Protein AF-A0A836VYQ5-F1 (afdb_monomer)

Sequence (253 aa):
LFNAGWLTPEVLTQDAWRGLALLWAAEFSKNSFIRVIRGRLLHGEDPREAIGDALQGAELARRLARGGVGELERLHREGVVPVLGLIDPIVYDEQLRRYMEAEDPVEYYRREEWPLIARRPRGRGYTVIGVPDQLEWSPAGLRVVEVKTTSRPWLMRRRQRGYRAARTQLAAYAWILSERWPVEEAVLLVRDASGATVLRERLDPGELAAWFEDDVLPEIGDQLAAPQPPGEPPRPPCRSCEYGDRHPVRNNI

pLDDT: mean 82.02, std 16.32, range [28.56, 98.12]

Nearest PDB structures (foldseek):
  3h4r-assembly1_A  TM=5.516E-01  e=6.185E-03  Escherichia coli K-12
  6aiy-assembly1_A  TM=5.104E-01  e=5.549E-02  Mus musculus
  6aix-assembly1_A  TM=5.090E-01  e=5.879E-02  Mus musculus
  6wuk-assembly1_A  TM=2.622E-01  e=2.473E-02  Mus musculus
  5ulj-assembly3_C  TM=2.766E-01  e=1.569E-01  Scheffersomyces stipitis CBS 6054

Radius of gyration: 20.33 Å; Cα contacts (8 Å, |Δi|>4): 336; chains: 1; bounding box: 49×51×56 Å

Solvent-accessible surface area (backbone atoms only — not comparable to full-atom values): 14520 Å² total; per-residue (Å²): 131,85,47,62,19,82,59,52,84,89,79,54,50,76,66,55,40,42,53,42,18,52,51,51,18,52,52,27,43,57,49,36,52,78,56,66,55,95,91,36,58,74,82,72,64,58,68,66,57,50,50,50,51,12,53,51,18,40,47,52,15,51,47,21,71,74,46,29,44,68,38,43,57,47,36,35,77,71,55,76,37,78,43,70,26,86,33,53,54,68,62,47,52,52,45,49,49,54,46,75,67,47,89,48,69,48,60,46,48,71,69,42,95,72,47,56,46,67,37,68,54,84,99,53,97,58,70,51,72,46,67,73,76,39,65,42,84,48,97,86,31,35,29,44,36,37,73,45,77,37,92,52,59,69,51,48,76,66,59,36,72,72,33,51,54,52,52,50,52,47,15,49,49,38,40,35,46,51,76,82,43,69,54,63,37,30,33,47,37,32,23,34,87,86,65,50,80,75,43,78,45,80,47,62,27,64,64,32,21,49,48,30,62,74,51,42,35,66,66,47,49,54,50,71,70,40,95,57,76,79,72,83,67,99,54,80,58,51,98,84,39,93,73,33,88,76,60,81,76,78,77,79,125

Secondary structure (DSSP, 8-state):
---BS---GGG--HHHHHHHHHHHHHHHHHHTS--EETTEETT---HHHHHHHHHHHHHHHHHHHHHHHHHHHHHHHTTSS-SSSSB-HHHHHHHHHHHHH-S-HHHHHHH-SS--EEEPPTT-S--EEE--SEEEE-SSSEEEEEEEEES-HHHHHTT-HHHHHHHHHHHHHHHHHTTTS-EEEEEEEEEETTS-EEEEEEE-HHHHHHHIIIIIIIIIIHHHTSSSPPPPPSSPPPTT-TTGGGS------

Mean predicted aligned error: 8.82 Å

Structure (mmCIF, N/CA/C/O backbone):
data_AF-A0A836VYQ5-F1
#
_entry.id   AF-A0A836VYQ5-F1
#
loop_
_atom_site.group_PDB
_atom_site.id
_atom_site.type_symbol
_atom_site.label_atom_id
_atom_site.label_alt_id
_atom_site.label_comp_id
_atom_site.label_asym_id
_atom_site.label_entity_id
_atom_site.label_seq_id
_atom_site.pdbx_PDB_ins_code
_atom_site.Cartn_x
_atom_site.Cartn_y
_atom_site.Cartn_z
_atom_site.occupancy
_atom_site.B_iso_or_equiv
_atom_site.auth_seq_id
_atom_site.auth_comp_id
_atom_site.auth_asym_id
_atom_site.auth_atom_id
_atom_site.pdbx_PDB_model_num
ATOM 1 N N . LEU A 1 1 ? -3.173 -3.104 6.643 1.00 37.31 1 LEU A N 1
ATOM 2 C CA . LEU A 1 1 ? -4.369 -2.650 5.908 1.00 37.31 1 LEU A CA 1
ATOM 3 C C . LEU A 1 1 ? -4.673 -1.257 6.384 1.00 37.31 1 LEU A C 1
ATOM 5 O O . LEU A 1 1 ? -4.911 -1.089 7.573 1.00 37.31 1 LEU A O 1
ATOM 9 N N . PHE A 1 2 ? -4.601 -0.279 5.496 1.00 43.38 2 PHE A N 1
ATOM 10 C CA . PHE A 1 2 ? -5.222 1.002 5.774 1.00 43.38 2 PHE A CA 1
ATOM 11 C C . PHE A 1 2 ? -6.678 0.859 5.343 1.00 43.38 2 PHE A C 1
ATOM 13 O O . PHE A 1 2 ? -6.944 0.646 4.164 1.00 43.38 2 PHE A O 1
ATOM 20 N N . ASN A 1 3 ? -7.599 0.841 6.306 1.00 56.56 3 ASN A N 1
ATOM 21 C CA . ASN A 1 3 ? -9.019 0.896 5.986 1.00 56.56 3 ASN A CA 1
ATOM 22 C C . ASN A 1 3 ? -9.387 2.365 5.772 1.00 56.56 3 ASN A C 1
ATOM 24 O O . ASN A 1 3 ? -9.030 3.209 6.602 1.00 56.56 3 ASN A O 1
ATOM 28 N N . ALA A 1 4 ? -10.067 2.654 4.672 1.00 52.69 4 ALA A N 1
ATOM 29 C CA . ALA A 1 4 ? -10.622 3.972 4.435 1.00 52.69 4 ALA A CA 1
ATOM 30 C C . ALA A 1 4 ? -12.006 4.101 5.095 1.00 52.69 4 ALA A C 1
ATOM 32 O O . ALA A 1 4 ? -12.735 3.129 5.292 1.00 52.69 4 ALA A O 1
ATOM 33 N N . GLY A 1 5 ? -12.283 5.305 5.588 1.00 55.91 5 GLY A N 1
ATOM 34 C CA . GLY A 1 5 ? -13.155 5.597 6.724 1.00 55.91 5 GLY A CA 1
ATOM 35 C C . GLY A 1 5 ? -14.659 5.512 6.512 1.00 55.91 5 GLY A C 1
ATOM 36 O O . GLY A 1 5 ? -15.379 6.191 7.230 1.00 55.91 5 GLY A O 1
ATOM 37 N N . TRP A 1 6 ? -15.162 4.664 5.615 1.00 68.12 6 TRP A N 1
ATOM 38 C CA . TRP A 1 6 ? -16.613 4.474 5.427 1.00 68.12 6 TRP A CA 1
ATOM 39 C C . TRP A 1 6 ? -17.275 3.604 6.504 1.00 68.12 6 TRP A C 1
ATOM 41 O O . TRP A 1 6 ? -18.398 3.135 6.333 1.00 68.12 6 TRP A O 1
ATOM 51 N N . LEU A 1 7 ? -16.577 3.355 7.611 1.00 75.31 7 LEU A N 1
ATOM 52 C CA . LEU A 1 7 ? -17.130 2.644 8.752 1.00 75.31 7 LEU A CA 1
ATOM 53 C C . LEU A 1 7 ? -18.045 3.593 9.520 1.00 75.31 7 LEU A C 1
ATOM 55 O O . LEU A 1 7 ? -17.595 4.642 9.980 1.00 75.31 7 LEU A O 1
ATOM 59 N N . THR A 1 8 ? -19.304 3.203 9.687 1.00 79.00 8 THR A N 1
ATOM 60 C CA . THR A 1 8 ? -20.243 3.924 10.546 1.00 79.00 8 THR A CA 1
ATOM 61 C C . THR A 1 8 ? -20.441 3.163 11.858 1.00 79.00 8 THR A C 1
ATOM 63 O O . THR A 1 8 ? -20.322 1.932 11.873 1.00 79.00 8 THR A O 1
ATOM 66 N N . PRO A 1 9 ? -20.726 3.852 12.978 1.00 83.00 9 PRO A N 1
ATOM 67 C CA . PRO A 1 9 ? -20.922 3.202 14.271 1.00 83.00 9 PRO A CA 1
ATOM 68 C C . PRO A 1 9 ? -21.918 2.034 14.255 1.00 83.00 9 PRO A C 1
ATOM 70 O O . PRO A 1 9 ? -21.725 1.049 14.964 1.00 83.00 9 PRO A O 1
ATOM 73 N N . GLU A 1 10 ? -22.958 2.128 13.427 1.00 84.06 10 GLU A N 1
ATOM 74 C CA . GLU A 1 10 ? -24.096 1.206 13.397 1.00 84.06 10 GLU A CA 1
ATOM 75 C C . GLU A 1 10 ? -23.754 -0.157 12.784 1.00 84.06 10 GLU A C 1
ATOM 77 O O . GLU A 1 10 ? -24.409 -1.151 13.095 1.00 84.06 10 GLU A O 1
ATOM 82 N N . VAL A 1 11 ? -22.743 -0.218 11.913 1.00 78.88 11 VAL A N 1
ATOM 83 C CA . VAL A 1 11 ? -22.358 -1.450 11.201 1.00 78.88 11 VAL A CA 1
ATOM 84 C C . VAL A 1 11 ? -21.186 -2.181 11.856 1.00 78.88 11 VAL A C 1
ATOM 86 O O . VAL A 1 11 ? -20.794 -3.260 11.408 1.00 78.88 11 VAL A O 1
ATOM 89 N N . LEU A 1 12 ? -20.606 -1.608 12.912 1.00 79.94 12 LEU A N 1
ATOM 90 C CA . LEU A 1 12 ? -19.415 -2.140 13.559 1.00 79.94 12 LEU A CA 1
ATOM 91 C C . LEU A 1 12 ? -19.755 -3.138 14.665 1.00 79.94 12 LEU A C 1
ATOM 93 O O . LEU A 1 12 ? -20.458 -2.839 15.629 1.00 79.94 12 LEU A O 1
ATOM 97 N N . THR A 1 13 ? -19.165 -4.329 14.569 1.00 82.50 13 THR A N 1
ATOM 98 C CA . THR A 1 13 ? -19.170 -5.298 15.667 1.00 82.50 13 THR A CA 1
ATOM 99 C C . THR A 1 13 ? -18.298 -4.804 16.823 1.00 82.50 13 THR A C 1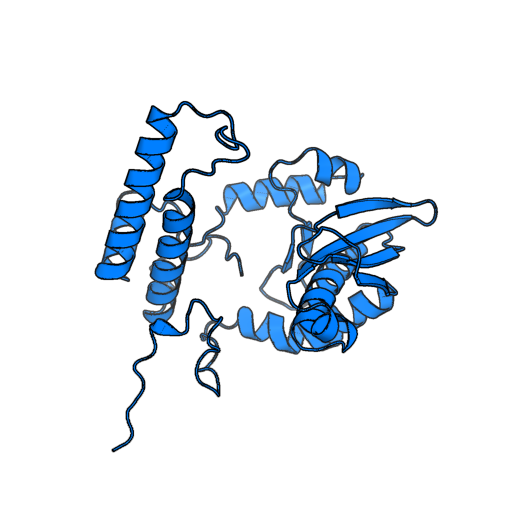
ATOM 101 O O . THR A 1 13 ? -17.391 -3.986 16.647 1.00 82.50 13 THR A O 1
ATOM 104 N N . GLN A 1 14 ? -18.516 -5.342 18.026 1.00 81.31 14 GLN A N 1
ATOM 105 C CA . GLN A 1 14 ? -17.700 -4.993 19.193 1.00 81.31 14 GLN A CA 1
ATOM 106 C C . GLN A 1 14 ? -16.203 -5.287 18.973 1.00 81.31 14 GLN A C 1
ATOM 108 O O . GLN A 1 14 ? -15.345 -4.533 19.433 1.00 81.31 14 GLN A O 1
ATOM 113 N N . ASP A 1 15 ? -15.875 -6.360 18.251 1.00 76.94 15 ASP A N 1
ATOM 114 C CA . ASP A 1 15 ? -14.486 -6.705 17.943 1.00 76.94 15 ASP A CA 1
ATOM 115 C C . ASP A 1 15 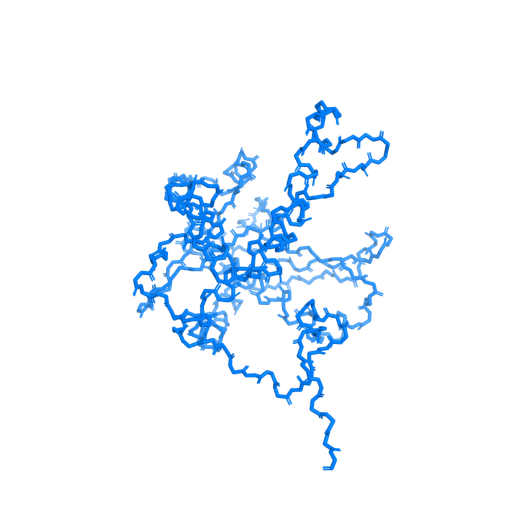? -13.875 -5.771 16.894 1.00 76.94 15 ASP A C 1
ATOM 117 O O . ASP A 1 15 ? -12.708 -5.397 17.027 1.00 76.94 15 ASP A O 1
ATOM 121 N N . ALA A 1 16 ? -14.661 -5.308 15.915 1.00 78.69 16 ALA A N 1
ATOM 122 C CA . ALA A 1 16 ? -14.217 -4.280 14.978 1.00 78.69 16 ALA A CA 1
ATOM 123 C C . ALA A 1 16 ? -13.884 -2.974 15.716 1.00 78.69 16 ALA A C 1
ATOM 125 O O . ALA A 1 16 ? -12.806 -2.414 15.520 1.00 78.69 16 ALA A O 1
ATOM 126 N N . TRP A 1 17 ? -14.739 -2.547 16.649 1.00 84.69 17 TRP A N 1
ATOM 127 C CA . TRP A 1 17 ? -14.471 -1.396 17.514 1.00 84.69 17 TRP A CA 1
ATOM 128 C C . TRP A 1 17 ? -13.183 -1.539 18.330 1.00 84.69 17 TRP A C 1
ATOM 130 O O . TRP A 1 17 ? -12.392 -0.598 18.418 1.00 84.69 17 TRP A O 1
ATOM 140 N N . ARG A 1 18 ? -12.934 -2.717 18.916 1.00 82.44 18 ARG A N 1
ATOM 141 C CA . ARG A 1 18 ? -11.682 -2.990 19.642 1.00 82.44 18 ARG A CA 1
ATOM 142 C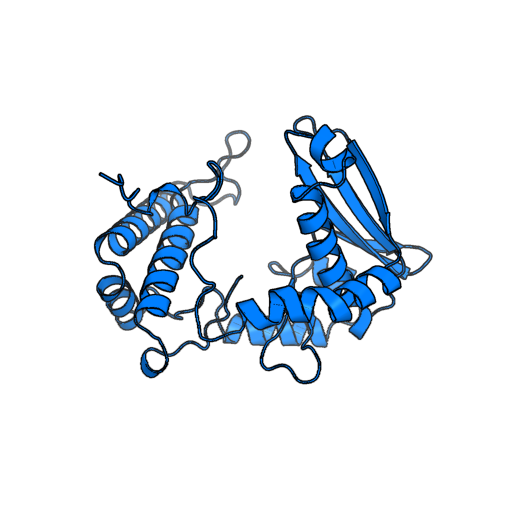 C . ARG A 1 18 ? -10.475 -2.892 18.715 1.00 82.44 18 ARG A C 1
ATOM 144 O O . ARG A 1 18 ? -9.486 -2.261 19.079 1.00 82.44 18 ARG A O 1
ATOM 151 N N . GLY A 1 19 ? -10.564 -3.479 17.522 1.00 78.56 19 GLY A N 1
ATOM 152 C CA . GLY A 1 19 ? -9.521 -3.395 16.503 1.00 78.56 19 GLY A CA 1
ATOM 153 C C . GLY A 1 19 ? -9.214 -1.950 16.108 1.00 78.56 19 GLY A C 1
ATOM 154 O O . GLY A 1 19 ? -8.051 -1.552 16.103 1.00 78.56 19 GLY A O 1
ATOM 155 N N . LEU A 1 20 ? -10.244 -1.137 15.864 1.00 82.38 20 LEU A N 1
ATOM 156 C CA . LEU A 1 20 ? -10.089 0.282 15.539 1.00 82.38 20 LEU A CA 1
ATOM 157 C C . LEU A 1 20 ? -9.462 1.077 16.686 1.00 82.38 20 LEU A C 1
ATOM 159 O O . LEU A 1 20 ? -8.572 1.884 16.437 1.00 82.38 20 LEU A O 1
ATOM 163 N N . ALA A 1 21 ? -9.856 0.825 17.937 1.00 84.50 21 ALA A N 1
ATOM 164 C CA . ALA A 1 21 ? -9.263 1.503 19.090 1.00 84.50 21 ALA A CA 1
ATOM 165 C C . ALA A 1 21 ? -7.759 1.207 19.203 1.00 84.50 21 ALA A C 1
ATOM 167 O O . ALA A 1 21 ? -6.969 2.099 19.507 1.00 84.50 21 ALA A O 1
ATOM 168 N N . LEU A 1 22 ? -7.348 -0.031 18.907 1.00 79.81 22 LEU A N 1
ATOM 169 C CA . LEU A 1 22 ? -5.936 -0.409 18.851 1.00 79.81 22 LEU A CA 1
ATOM 170 C C . LEU A 1 22 ? -5.198 0.274 17.694 1.00 79.81 22 LEU A C 1
ATOM 172 O O . LEU A 1 22 ? -4.081 0.749 17.890 1.00 79.81 22 LEU A O 1
ATOM 176 N N . LEU A 1 23 ? -5.811 0.335 16.511 1.00 79.31 23 LEU A N 1
ATOM 177 C CA . LEU A 1 23 ? -5.230 0.984 15.335 1.00 79.31 23 LEU A CA 1
ATOM 178 C C . LEU A 1 23 ? -5.043 2.488 15.552 1.00 79.31 23 LEU A C 1
ATOM 180 O O . LEU A 1 23 ? -3.952 2.998 15.317 1.00 79.31 23 LEU A O 1
ATOM 184 N N . TRP A 1 24 ? -6.057 3.177 16.073 1.00 84.50 24 TRP A N 1
ATOM 185 C CA . TRP A 1 24 ? -5.965 4.594 16.422 1.00 84.50 24 TRP A CA 1
ATOM 186 C C . TRP A 1 24 ? -4.968 4.855 17.550 1.00 84.50 24 TRP A C 1
ATOM 188 O O . TRP A 1 24 ? -4.221 5.826 17.488 1.00 84.50 24 TRP A O 1
ATOM 198 N N . ALA A 1 25 ? -4.881 3.973 18.553 1.00 83.94 25 ALA A N 1
ATOM 199 C CA . ALA A 1 25 ? -3.853 4.093 19.585 1.00 83.94 25 ALA A CA 1
ATOM 200 C C . ALA A 1 25 ? -2.440 3.987 18.989 1.00 83.94 25 ALA A C 1
ATOM 202 O O . ALA A 1 25 ? -1.555 4.750 19.371 1.00 83.94 25 ALA A O 1
ATOM 203 N N . ALA A 1 26 ? -2.231 3.066 18.044 1.00 78.44 26 ALA A N 1
ATOM 204 C CA . ALA A 1 26 ? -0.966 2.941 17.329 1.00 78.44 26 ALA A CA 1
ATOM 205 C C . ALA A 1 26 ? -0.685 4.175 16.457 1.00 78.44 26 ALA A C 1
ATOM 207 O O . ALA A 1 26 ? 0.446 4.656 16.447 1.00 78.44 26 ALA A O 1
ATOM 208 N N . GLU A 1 27 ? -1.698 4.714 15.777 1.00 79.38 27 GLU A N 1
ATOM 209 C CA . GLU A 1 27 ? -1.563 5.912 14.945 1.00 79.38 27 GLU A CA 1
ATOM 210 C C . GLU A 1 27 ? -1.179 7.141 15.776 1.00 79.38 27 GLU A C 1
ATOM 212 O O . GLU A 1 27 ? -0.143 7.754 15.526 1.00 79.38 27 GLU A O 1
ATOM 217 N N . PHE A 1 28 ? -1.908 7.430 16.856 1.00 81.88 28 PHE A N 1
ATOM 218 C CA . PHE A 1 28 ? -1.542 8.512 17.774 1.00 81.88 28 PHE A CA 1
ATOM 219 C C . PHE A 1 28 ? -0.178 8.288 18.434 1.00 81.88 28 PHE A C 1
ATOM 221 O O . PHE A 1 28 ? 0.565 9.241 18.674 1.00 81.88 28 PHE A O 1
ATOM 228 N N . SER A 1 29 ? 0.202 7.031 18.686 1.00 77.88 29 SER A N 1
ATOM 229 C CA . SER A 1 29 ? 1.531 6.717 19.207 1.00 77.88 29 SER A CA 1
ATOM 230 C C . SER A 1 29 ? 2.642 7.028 18.204 1.00 77.88 29 SER A C 1
ATOM 232 O O . SER A 1 29 ? 3.740 7.359 18.643 1.00 77.88 29 SER A O 1
ATOM 234 N N . LYS A 1 30 ? 2.417 6.977 16.886 1.00 72.81 30 LYS A N 1
ATOM 235 C CA . LYS A 1 30 ? 3.437 7.422 15.915 1.00 72.81 30 LYS A CA 1
ATOM 236 C C . LYS A 1 30 ? 3.712 8.915 16.054 1.00 72.81 30 LYS A C 1
ATOM 238 O O . LYS A 1 30 ? 4.874 9.311 16.033 1.00 72.81 30 LYS A O 1
ATOM 243 N N . ASN A 1 31 ? 2.659 9.699 16.282 1.00 69.25 31 ASN A N 1
ATOM 244 C CA . ASN A 1 31 ? 2.751 11.144 16.486 1.00 69.25 31 ASN A CA 1
ATOM 245 C C . ASN A 1 31 ? 3.389 11.496 17.835 1.00 69.25 31 ASN A C 1
ATOM 247 O O . ASN A 1 31 ? 3.925 12.583 17.990 1.00 69.25 31 ASN A O 1
ATOM 251 N N . SER A 1 32 ? 3.418 10.559 18.792 1.00 68.12 32 SER A N 1
ATOM 252 C CA . SER A 1 32 ? 4.072 10.758 20.093 1.00 68.12 32 SER A CA 1
ATOM 253 C C . SER A 1 32 ? 5.604 10.787 20.060 1.00 68.12 32 SER A C 1
ATOM 255 O O . SER A 1 32 ? 6.236 11.108 21.068 1.00 68.12 32 SER A O 1
ATOM 257 N N . PHE A 1 33 ? 6.220 10.460 18.919 1.00 67.06 33 PHE A N 1
ATOM 258 C CA . PHE A 1 33 ? 7.669 10.481 18.758 1.00 67.06 33 PHE A CA 1
ATOM 259 C C . PHE A 1 33 ? 8.103 11.643 17.872 1.00 67.06 33 PHE A C 1
ATOM 261 O O . PHE A 1 33 ? 7.923 11.620 16.656 1.00 67.06 33 PHE A O 1
ATOM 268 N N . ILE A 1 34 ? 8.789 12.612 18.477 1.00 65.00 34 ILE A N 1
ATOM 269 C CA . ILE A 1 34 ? 9.477 13.667 17.735 1.00 65.00 34 ILE A CA 1
ATOM 270 C C . ILE A 1 34 ? 10.586 13.024 16.894 1.00 65.00 34 ILE A C 1
ATOM 272 O O . ILE A 1 34 ? 11.563 12.483 17.423 1.00 65.00 34 ILE A O 1
ATOM 276 N N . ARG A 1 35 ? 10.451 13.070 15.566 1.00 60.44 35 ARG A N 1
ATOM 277 C CA . ARG A 1 35 ? 11.452 12.506 14.654 1.00 60.44 35 ARG A CA 1
ATOM 278 C C . ARG A 1 35 ? 12.632 13.463 14.506 1.00 60.44 35 ARG A C 1
ATOM 280 O O . ARG A 1 35 ? 12.567 14.441 13.768 1.00 60.44 35 ARG A O 1
ATOM 287 N N . VAL A 1 36 ? 13.739 13.143 15.176 1.00 52.66 36 VAL A N 1
ATOM 288 C CA . VAL A 1 36 ? 15.018 13.856 15.042 1.00 52.66 36 VAL A CA 1
ATOM 289 C C . VAL A 1 36 ? 15.961 13.059 14.142 1.00 52.66 36 VAL A C 1
ATOM 291 O O . VAL A 1 36 ? 16.389 11.962 14.498 1.00 52.66 36 VAL A O 1
ATOM 294 N N . ILE A 1 37 ? 16.337 13.617 12.989 1.00 47.91 37 ILE A N 1
ATOM 295 C CA . ILE A 1 37 ? 17.354 13.045 12.096 1.00 47.91 37 ILE A CA 1
ATOM 296 C C . ILE A 1 37 ? 18.561 13.981 12.062 1.00 47.91 37 ILE A C 1
ATOM 298 O O . ILE A 1 37 ? 18.448 15.153 11.714 1.00 47.91 37 ILE A O 1
ATOM 302 N N . ARG A 1 38 ? 19.744 13.462 12.423 1.00 41.47 38 ARG A N 1
ATOM 303 C CA . ARG A 1 38 ? 21.017 14.220 12.434 1.00 41.47 38 ARG A CA 1
ATOM 304 C C . ARG A 1 38 ? 20.936 15.539 13.228 1.00 41.47 38 ARG A C 1
ATOM 306 O O . ARG A 1 38 ? 21.485 16.555 12.810 1.00 41.47 38 ARG A O 1
ATOM 313 N N . GLY A 1 39 ? 20.238 15.520 14.365 1.00 44.34 39 GLY A N 1
ATOM 314 C CA . GLY A 1 39 ? 20.098 16.680 15.255 1.00 44.34 39 GLY A CA 1
ATOM 315 C C . GLY A 1 39 ? 19.124 17.760 14.770 1.00 44.34 39 GLY A C 1
ATOM 316 O O . GLY A 1 39 ? 19.098 18.839 15.351 1.00 44.34 39 GLY A O 1
ATOM 317 N N . ARG A 1 40 ? 18.329 17.494 13.724 1.00 43.16 40 ARG A N 1
ATOM 318 C CA . ARG A 1 40 ? 17.261 18.381 13.238 1.00 43.16 40 ARG A CA 1
ATOM 319 C C . ARG A 1 40 ? 15.918 17.657 13.264 1.00 43.16 40 ARG A C 1
ATOM 321 O O . ARG A 1 40 ? 15.878 16.441 13.069 1.00 43.16 40 ARG A O 1
ATOM 328 N N . LEU A 1 41 ? 14.837 18.399 13.495 1.00 55.44 41 LEU A N 1
ATOM 329 C CA . LEU A 1 41 ? 13.475 17.894 13.319 1.00 55.44 41 LEU A CA 1
ATOM 330 C C . LEU A 1 41 ? 13.265 17.524 11.848 1.00 55.44 41 LEU A C 1
ATOM 332 O O . LEU A 1 41 ? 13.667 18.28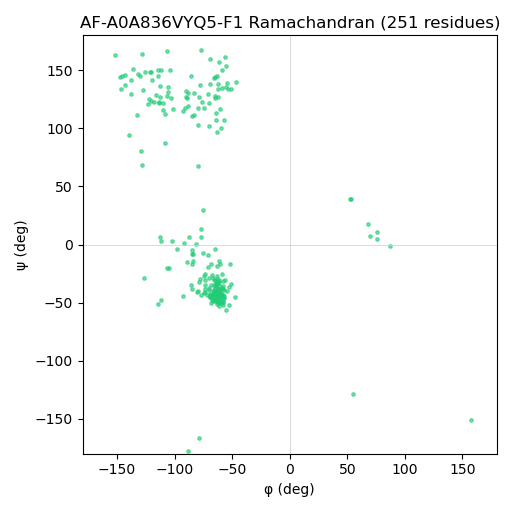1 10.963 1.00 55.44 41 LEU A O 1
ATOM 336 N N . LEU A 1 42 ? 12.680 16.351 11.596 1.00 49.62 42 LEU A N 1
ATOM 337 C CA . LEU A 1 42 ? 12.539 15.773 10.257 1.00 49.62 42 LEU A CA 1
ATOM 338 C C . LEU A 1 42 ? 11.782 16.689 9.281 1.00 49.62 42 LEU A C 1
ATOM 340 O O . LEU A 1 42 ? 12.112 16.697 8.098 1.00 49.62 42 LEU A O 1
ATOM 344 N N . HIS A 1 43 ? 10.832 17.483 9.780 1.00 56.44 43 HIS A N 1
ATOM 345 C CA . HIS A 1 43 ? 9.950 18.329 8.970 1.00 56.44 43 HIS A CA 1
ATOM 346 C C . HIS A 1 43 ? 10.174 19.840 9.163 1.00 56.44 43 HIS A C 1
ATOM 348 O O . HIS A 1 43 ? 9.445 20.643 8.595 1.00 56.44 43 HIS A O 1
ATOM 354 N N . GLY A 1 44 ? 11.203 20.254 9.916 1.00 57.38 44 GLY A N 1
ATOM 355 C CA . GLY A 1 44 ? 11.503 21.681 10.128 1.00 57.38 44 GLY A CA 1
ATOM 356 C C . GLY A 1 44 ? 10.463 22.451 10.958 1.00 57.38 44 GLY A C 1
ATOM 357 O O . GLY A 1 44 ? 10.451 23.677 10.906 1.00 57.38 44 GLY A O 1
ATOM 358 N N . GLU A 1 45 ? 9.617 21.738 11.701 1.00 71.88 45 GLU A N 1
ATOM 359 C CA . GLU A 1 45 ? 8.554 22.265 12.570 1.00 71.88 45 GLU A CA 1
ATOM 360 C C . GLU A 1 45 ? 9.105 23.151 13.705 1.00 71.88 45 GLU A C 1
ATOM 362 O O . GLU A 1 45 ? 10.264 23.002 14.117 1.00 71.88 45 GLU A O 1
ATOM 367 N N . ASP A 1 46 ? 8.270 24.043 14.256 1.00 76.31 46 ASP A N 1
ATOM 368 C CA . ASP A 1 46 ? 8.602 24.734 15.506 1.00 76.31 46 ASP A CA 1
ATOM 369 C C . ASP A 1 46 ? 8.737 23.690 16.635 1.00 76.31 46 ASP A C 1
ATOM 371 O O . ASP A 1 46 ? 7.816 22.899 16.864 1.00 76.31 46 ASP A O 1
ATOM 375 N N . PRO A 1 47 ? 9.858 23.662 17.381 1.00 76.12 47 PRO A N 1
ATOM 376 C CA . PRO A 1 47 ? 10.068 22.676 18.435 1.00 76.12 47 PRO A CA 1
ATOM 377 C C . PRO A 1 47 ? 8.979 22.643 19.511 1.00 76.12 47 PRO A C 1
ATOM 379 O O . PRO A 1 47 ? 8.750 21.592 20.103 1.00 76.12 47 PRO A O 1
ATOM 382 N N . ARG A 1 48 ? 8.326 23.770 19.812 1.00 77.62 48 ARG A N 1
ATOM 383 C CA . ARG A 1 48 ? 7.259 23.835 20.820 1.00 77.62 48 ARG A CA 1
ATOM 384 C C . ARG A 1 48 ? 5.975 23.198 20.313 1.00 77.62 48 ARG A C 1
ATOM 386 O O . ARG A 1 48 ? 5.336 22.484 21.082 1.00 77.62 48 ARG A O 1
ATOM 393 N N . GLU A 1 49 ? 5.637 23.434 19.051 1.00 79.31 49 GLU A N 1
ATOM 394 C CA . GLU A 1 49 ? 4.486 22.811 18.392 1.00 79.31 49 GLU A CA 1
ATOM 395 C C . GLU A 1 49 ? 4.707 21.299 18.291 1.00 79.31 49 GLU A C 1
ATOM 397 O O . GLU A 1 49 ? 3.907 20.532 18.819 1.00 79.31 49 GLU A O 1
ATOM 402 N N . ALA A 1 50 ? 5.881 20.871 17.813 1.00 74.12 50 ALA A N 1
ATOM 403 C CA . ALA A 1 50 ? 6.235 19.454 17.718 1.00 74.12 50 ALA A CA 1
ATOM 404 C C . ALA A 1 50 ? 6.206 18.722 19.079 1.00 74.12 50 ALA A C 1
ATOM 406 O O . ALA A 1 50 ? 5.793 17.565 19.167 1.00 74.12 50 ALA A O 1
ATOM 407 N N . ILE A 1 51 ? 6.635 19.380 20.166 1.00 78.69 51 ILE A N 1
ATOM 408 C CA . ILE A 1 51 ? 6.527 18.824 21.527 1.00 78.69 51 ILE A CA 1
ATOM 409 C C . ILE A 1 51 ? 5.064 18.749 21.980 1.00 78.69 51 ILE A C 1
ATOM 411 O O . ILE A 1 51 ? 4.671 17.746 22.580 1.00 78.69 51 ILE A O 1
ATOM 415 N N . GLY A 1 52 ? 4.274 19.794 21.725 1.00 79.94 52 GLY A N 1
ATOM 416 C CA . GLY A 1 52 ? 2.850 19.832 22.060 1.00 79.94 52 GLY A CA 1
ATOM 417 C C . GLY A 1 52 ? 2.080 18.693 21.395 1.00 79.94 52 GLY A C 1
ATOM 418 O O . GLY A 1 52 ? 1.408 17.923 22.085 1.00 79.94 52 GLY A O 1
ATOM 419 N N . ASP A 1 53 ? 2.275 18.524 20.090 1.00 79.00 53 ASP A N 1
ATOM 420 C CA . ASP A 1 53 ? 1.637 17.479 19.288 1.00 79.00 53 ASP A CA 1
ATOM 421 C C . ASP A 1 53 ? 2.056 16.081 19.748 1.00 79.00 53 ASP A C 1
ATOM 423 O O . ASP A 1 53 ? 1.218 15.187 19.904 1.00 79.00 53 ASP A O 1
ATOM 427 N N . ALA A 1 54 ? 3.341 15.894 20.066 1.00 80.62 54 ALA A N 1
ATOM 428 C CA . ALA A 1 54 ? 3.838 14.624 20.581 1.00 80.62 54 ALA A CA 1
ATOM 429 C C . ALA A 1 54 ? 3.220 14.255 21.937 1.00 80.62 54 ALA A C 1
ATOM 431 O O . ALA A 1 54 ? 2.808 13.110 22.157 1.00 80.62 54 ALA A O 1
ATOM 432 N N . LEU A 1 55 ? 3.108 15.221 22.852 1.00 84.62 55 LEU A N 1
ATOM 433 C CA . LEU A 1 55 ? 2.453 15.016 24.143 1.00 84.62 55 LEU A CA 1
ATOM 434 C C . LEU A 1 55 ? 0.961 14.707 23.980 1.00 84.62 55 LEU A C 1
ATOM 436 O O . LEU A 1 55 ? 0.446 13.810 24.654 1.00 84.62 55 LEU A O 1
ATOM 440 N N . GLN A 1 56 ? 0.278 15.408 23.074 1.00 86.94 56 GLN A N 1
ATOM 441 C CA . GLN A 1 56 ? -1.131 15.166 22.779 1.00 86.94 56 GLN A CA 1
ATOM 442 C C . GLN A 1 56 ? -1.347 13.772 22.174 1.00 86.94 56 GLN A C 1
ATOM 444 O O . GLN A 1 56 ? -2.218 13.033 22.640 1.00 86.94 56 GLN A O 1
ATOM 449 N N . GLY A 1 57 ? -0.525 13.372 21.201 1.00 83.88 57 GLY A N 1
ATOM 450 C CA . GLY A 1 57 ? -0.556 12.033 20.611 1.00 83.88 57 GLY A CA 1
ATOM 451 C C . GLY A 1 57 ? -0.317 10.936 21.651 1.00 83.88 57 GLY A C 1
ATOM 452 O O . GLY A 1 57 ? -1.070 9.962 21.714 1.00 83.88 57 GLY A O 1
ATOM 453 N N . ALA A 1 58 ? 0.663 11.121 22.545 1.00 85.06 58 ALA A N 1
ATOM 454 C CA . ALA A 1 58 ? 0.918 10.191 23.646 1.00 85.06 58 ALA A CA 1
ATOM 455 C C . ALA A 1 58 ? -0.297 10.048 24.575 1.00 85.06 58 ALA A C 1
ATOM 457 O O . ALA A 1 58 ? -0.636 8.943 25.007 1.00 85.06 58 ALA A O 1
ATOM 458 N N . GLU A 1 59 ? -0.963 11.159 24.892 1.00 90.62 59 GLU A N 1
ATOM 459 C CA . GLU A 1 59 ? -2.143 11.151 25.751 1.00 90.62 59 GLU A CA 1
ATOM 460 C C . GLU A 1 59 ? -3.325 10.435 25.096 1.00 90.62 59 GLU A C 1
ATOM 462 O O . GLU A 1 59 ? -3.925 9.555 25.717 1.00 90.62 59 GLU A O 1
ATOM 467 N N . LEU A 1 60 ? -3.620 10.736 23.831 1.00 89.94 60 LEU A N 1
ATOM 468 C CA . LEU A 1 60 ? -4.688 10.072 23.080 1.00 89.94 60 LEU A CA 1
ATOM 469 C C . LEU A 1 60 ? -4.431 8.565 22.940 1.00 89.94 60 LEU A C 1
ATOM 471 O O . LEU A 1 60 ? -5.336 7.760 23.175 1.00 89.94 60 LEU A O 1
ATOM 475 N N . ALA A 1 61 ? -3.187 8.164 22.662 1.00 86.88 61 ALA A N 1
ATOM 476 C CA . ALA A 1 61 ? -2.797 6.758 22.613 1.00 86.88 61 ALA A CA 1
ATOM 477 C C . ALA A 1 61 ? -3.014 6.050 23.963 1.00 86.88 61 ALA A C 1
ATOM 479 O 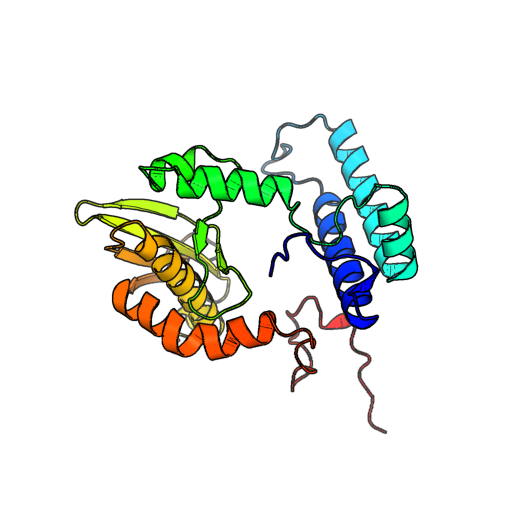O . ALA A 1 61 ? -3.565 4.946 24.008 1.00 86.88 61 ALA A O 1
ATOM 480 N N . ARG A 1 62 ? -2.638 6.687 25.084 1.00 87.56 62 ARG A N 1
ATOM 481 C CA . ARG A 1 62 ? -2.865 6.141 26.437 1.00 87.56 62 ARG A CA 1
ATOM 482 C C . ARG A 1 62 ? -4.348 6.026 26.772 1.00 87.56 62 ARG A C 1
ATOM 484 O O . ARG A 1 62 ? -4.757 5.009 27.338 1.00 87.56 62 ARG A O 1
ATOM 491 N N . ARG A 1 63 ? -5.139 7.045 26.431 1.00 90.69 63 ARG A N 1
ATOM 492 C CA . ARG A 1 63 ? -6.591 7.061 26.634 1.00 90.69 63 ARG A CA 1
ATOM 493 C C . ARG A 1 63 ? -7.247 5.899 25.898 1.00 90.69 63 ARG A C 1
ATOM 495 O O . ARG A 1 63 ? -7.929 5.105 26.540 1.00 90.69 63 ARG A O 1
ATOM 502 N N . LEU A 1 64 ? -6.952 5.711 24.612 1.00 88.12 64 LEU A N 1
ATOM 503 C CA . LEU A 1 64 ? -7.475 4.587 23.827 1.00 88.12 64 LEU A CA 1
ATOM 504 C C . LEU A 1 64 ? -6.991 3.224 24.329 1.00 88.12 64 LEU A C 1
ATOM 506 O O . LEU A 1 64 ? -7.778 2.283 24.404 1.00 88.12 64 LEU A O 1
ATOM 510 N N . ALA A 1 65 ? -5.723 3.104 24.734 1.00 82.12 65 ALA A N 1
ATOM 511 C CA . ALA A 1 65 ? -5.195 1.850 25.269 1.00 82.12 65 ALA A CA 1
ATOM 512 C C . ALA A 1 65 ? -5.893 1.406 26.568 1.00 82.12 65 ALA A C 1
ATOM 514 O O . ALA A 1 65 ? -5.974 0.206 26.826 1.00 82.12 65 ALA A O 1
ATOM 515 N N . ARG A 1 66 ? -6.387 2.354 27.380 1.00 86.69 66 ARG A N 1
ATOM 516 C CA . ARG A 1 66 ? -7.094 2.080 28.644 1.00 86.69 66 ARG A CA 1
ATOM 517 C C . ARG A 1 66 ? -8.608 1.991 28.478 1.00 86.69 66 ARG A C 1
ATOM 519 O O . ARG A 1 66 ? -9.228 1.111 29.062 1.00 86.69 66 ARG A O 1
ATOM 526 N N . GLY A 1 67 ? -9.194 2.915 27.723 1.00 85.44 67 GLY A N 1
ATOM 527 C CA . GLY A 1 67 ? -10.641 3.054 27.565 1.00 85.44 67 GLY A CA 1
ATOM 528 C C . GLY A 1 67 ? -11.235 2.237 26.416 1.00 85.44 67 GLY A C 1
ATOM 529 O O . GLY A 1 67 ? -12.446 2.024 26.386 1.00 85.44 67 GLY A O 1
ATOM 530 N N . GLY A 1 68 ? -10.405 1.740 25.493 1.00 87.88 68 GLY A N 1
ATOM 531 C CA . GLY A 1 68 ? -10.817 0.845 24.414 1.00 87.88 68 GLY A CA 1
ATOM 532 C C . GLY A 1 68 ? -11.954 1.419 23.565 1.00 87.88 68 GLY A C 1
ATOM 533 O O . GLY A 1 68 ? -11.877 2.551 23.095 1.00 87.88 68 GLY A O 1
ATOM 534 N N . VAL A 1 69 ? -13.011 0.622 23.383 1.00 89.88 69 VAL A N 1
ATOM 535 C CA . VAL A 1 69 ? -14.177 0.957 22.545 1.00 89.88 69 VAL A CA 1
ATOM 536 C C . VAL A 1 69 ? -14.860 2.247 22.993 1.00 89.88 69 VAL A C 1
ATOM 538 O O . VAL A 1 69 ? -15.018 3.155 22.184 1.00 89.88 69 VAL A O 1
ATOM 541 N N . GLY A 1 70 ? -15.208 2.356 24.280 1.00 92.38 70 GLY A N 1
ATOM 542 C CA . GLY A 1 70 ? -15.983 3.496 24.778 1.00 92.38 70 GLY A CA 1
ATOM 543 C C . GLY A 1 70 ? -15.238 4.823 24.645 1.00 92.38 70 GLY A C 1
ATOM 544 O O . GLY A 1 70 ? -15.848 5.860 24.399 1.00 92.38 70 GLY A O 1
ATOM 545 N N . GLU A 1 71 ? -13.908 4.795 24.749 1.00 94.56 71 GLU A N 1
ATOM 546 C CA . GLU A 1 71 ? -13.090 5.985 24.527 1.00 94.56 71 GLU A CA 1
ATOM 547 C C . GLU A 1 71 ? -13.007 6.361 23.044 1.00 94.56 71 GLU A C 1
ATOM 549 O O . GLU A 1 71 ? -13.078 7.545 22.722 1.00 94.56 71 GLU A O 1
ATOM 554 N N . LEU A 1 72 ? -12.916 5.384 22.133 1.00 91.25 72 LEU A N 1
ATOM 555 C CA . LEU A 1 72 ? -12.936 5.662 20.696 1.00 91.25 72 LEU A CA 1
ATOM 556 C C . LEU A 1 72 ? -14.278 6.267 20.255 1.00 91.25 72 LEU A C 1
ATOM 558 O O . LEU A 1 72 ? -14.287 7.266 19.541 1.00 91.25 72 LEU A O 1
ATOM 562 N N . GLU A 1 73 ? -15.405 5.729 20.730 1.00 92.69 73 GLU A N 1
ATOM 563 C CA . GLU A 1 73 ? -16.742 6.291 20.475 1.00 92.69 73 GLU A CA 1
ATOM 564 C C . GLU A 1 73 ? -16.860 7.740 20.966 1.00 92.69 73 GLU A C 1
ATOM 566 O O . GLU A 1 73 ? -17.511 8.586 20.350 1.00 92.69 73 GLU A O 1
ATOM 571 N N . ARG A 1 74 ? -16.240 8.036 22.110 1.00 94.56 74 ARG A N 1
ATOM 572 C CA . ARG A 1 74 ? -16.221 9.373 22.697 1.00 94.56 74 ARG A CA 1
ATOM 573 C C . ARG A 1 74 ? -15.393 10.340 21.853 1.00 94.56 74 ARG A C 1
ATOM 575 O O . ARG A 1 74 ? -15.901 11.394 21.492 1.00 94.56 74 ARG A O 1
ATOM 582 N N . LEU A 1 75 ? -14.167 9.954 21.492 1.00 92.75 75 LEU A N 1
ATOM 583 C CA . LEU A 1 75 ? -13.277 10.744 20.634 1.00 92.75 75 LEU A CA 1
ATOM 584 C C . LEU A 1 75 ? -13.882 10.997 19.249 1.00 92.75 75 LEU A C 1
ATOM 586 O O . LEU A 1 75 ? -13.696 12.079 18.694 1.00 92.75 75 LEU A O 1
ATOM 590 N N . HIS A 1 76 ? -14.626 10.028 18.711 1.00 90.56 76 HIS A N 1
ATOM 591 C CA . HIS A 1 76 ? -15.345 10.192 17.453 1.00 90.56 76 HIS A CA 1
ATOM 592 C C . HIS A 1 76 ? -16.473 11.226 17.569 1.00 90.56 76 HIS A C 1
ATOM 594 O O . HIS A 1 76 ? -16.532 12.164 16.779 1.00 90.56 76 HIS A O 1
ATOM 600 N N . ARG A 1 77 ? -17.315 11.134 18.610 1.00 92.44 77 ARG A N 1
ATOM 601 C CA . ARG A 1 77 ? -18.375 12.130 18.873 1.00 92.44 77 ARG A CA 1
ATOM 602 C C . ARG A 1 77 ? -17.838 13.533 19.155 1.00 92.44 77 ARG A C 1
ATOM 604 O O . ARG A 1 77 ? -18.494 14.510 18.817 1.00 92.44 77 ARG A O 1
ATOM 611 N N . GLU A 1 78 ? -16.669 13.631 19.784 1.00 93.31 78 GLU A N 1
ATOM 612 C CA . GLU A 1 78 ? -15.974 14.897 20.053 1.00 93.31 78 GLU A CA 1
ATOM 613 C C . GLU A 1 78 ? -15.300 15.489 18.797 1.00 93.31 78 GLU A C 1
ATOM 615 O O . GLU A 1 78 ? -14.786 16.602 18.858 1.00 93.31 78 GLU A O 1
ATOM 620 N N . GLY A 1 79 ? -15.279 14.767 17.669 1.00 88.38 79 GLY A N 1
ATOM 621 C CA . GLY A 1 79 ? -14.636 15.203 16.426 1.00 88.38 79 GLY A CA 1
ATOM 622 C C . GLY A 1 79 ? -13.106 15.097 16.428 1.00 88.38 79 GLY A C 1
ATOM 623 O O . GLY A 1 79 ? -12.470 15.498 15.460 1.00 88.38 79 GLY A O 1
ATOM 624 N N . VAL A 1 80 ? -12.504 14.535 17.483 1.00 88.44 80 VAL A N 1
ATOM 625 C CA . VAL A 1 80 ? -11.051 14.290 17.561 1.00 88.44 80 VAL A CA 1
ATOM 626 C C . VAL A 1 80 ? -10.638 13.172 16.603 1.00 88.44 80 VAL A C 1
ATOM 628 O O . VAL A 1 80 ? -9.577 13.235 15.991 1.00 88.44 80 VAL A O 1
ATOM 631 N N . VAL A 1 81 ? -11.486 12.149 16.471 1.00 87.19 81 VAL A N 1
ATOM 632 C CA . VAL A 1 81 ? -11.378 11.097 15.454 1.00 87.19 81 VAL A CA 1
ATOM 633 C C . VAL A 1 81 ? -12.507 11.333 14.446 1.00 87.19 81 VAL A C 1
ATOM 635 O O . VAL A 1 81 ? -13.607 10.817 14.638 1.00 87.19 81 VAL A O 1
ATOM 638 N N . PRO A 1 82 ? -12.303 12.165 13.410 1.00 81.50 82 PRO A N 1
ATOM 639 C CA . PRO A 1 82 ? -13.390 12.589 12.523 1.00 81.50 82 PRO A CA 1
ATOM 640 C C . PRO A 1 82 ? -13.936 11.439 11.667 1.00 81.50 82 PRO A C 1
ATOM 642 O O . PRO A 1 82 ? -15.111 11.433 11.308 1.00 81.50 82 PRO A O 1
ATOM 645 N N . VAL A 1 83 ? -13.105 10.430 11.398 1.00 85.19 83 VAL A N 1
ATOM 646 C CA . VAL A 1 83 ? -13.449 9.219 10.648 1.00 85.19 83 VAL A CA 1
ATOM 647 C C . VAL A 1 83 ? -12.998 7.988 11.427 1.00 85.19 83 VAL A C 1
ATOM 649 O O . VAL A 1 83 ? -11.975 8.019 12.101 1.00 85.19 83 VAL A O 1
ATOM 652 N N . LEU A 1 84 ? -13.754 6.890 11.362 1.00 81.75 84 LEU A N 1
ATOM 653 C CA . LEU A 1 84 ? -13.409 5.677 12.115 1.00 81.75 84 LEU A CA 1
ATOM 654 C C . LEU A 1 84 ? -12.286 4.865 11.455 1.00 81.75 84 LEU A C 1
ATOM 656 O O . LEU A 1 84 ? -11.510 4.217 12.157 1.00 81.75 84 LEU A O 1
ATOM 660 N N . GLY A 1 85 ? -12.166 4.915 10.125 1.00 79.44 85 GLY A N 1
ATOM 661 C CA . GLY A 1 85 ? -10.994 4.387 9.416 1.00 79.44 85 GLY A CA 1
ATOM 662 C C . GLY A 1 85 ? -9.790 5.323 9.519 1.00 79.44 85 GLY A C 1
ATOM 663 O O . GLY A 1 85 ? -9.923 6.469 9.922 1.00 79.44 85 GLY A O 1
ATOM 664 N N . LEU A 1 86 ? -8.607 4.837 9.140 1.00 76.81 86 LEU A N 1
ATOM 665 C CA . LEU A 1 86 ? -7.365 5.622 9.216 1.00 76.81 86 LEU A CA 1
ATOM 666 C C . LEU A 1 86 ? -7.151 6.538 8.003 1.00 76.81 86 LEU A C 1
ATOM 668 O O . LEU A 1 86 ? -6.280 7.398 8.040 1.00 76.81 86 LEU A O 1
ATOM 672 N N . ILE A 1 87 ? -7.904 6.330 6.922 1.00 76.94 87 ILE A N 1
ATOM 673 C CA . ILE A 1 87 ? -7.885 7.199 5.743 1.00 76.94 87 ILE A CA 1
ATOM 674 C C . ILE A 1 87 ? -9.240 7.897 5.649 1.00 76.94 87 ILE A C 1
ATOM 676 O O . ILE A 1 87 ? -10.277 7.232 5.641 1.00 76.94 87 ILE A O 1
ATOM 680 N N . ASP A 1 88 ? -9.224 9.222 5.551 1.00 80.44 88 ASP A N 1
ATOM 681 C CA . ASP A 1 88 ? -10.419 10.026 5.308 1.00 80.44 88 ASP A CA 1
ATOM 682 C C . ASP A 1 88 ? -11.010 9.720 3.911 1.00 80.44 88 ASP A C 1
ATOM 684 O O . ASP A 1 88 ? -10.272 9.759 2.923 1.00 80.44 88 ASP A O 1
ATOM 688 N N . PRO A 1 89 ? -12.316 9.402 3.800 1.00 80.44 89 PRO A N 1
ATOM 689 C CA . PRO A 1 89 ? -12.979 9.140 2.524 1.00 80.44 89 PRO A CA 1
ATOM 690 C C . PRO A 1 89 ? -12.844 10.244 1.475 1.00 80.44 89 PRO A C 1
ATOM 692 O O . PRO A 1 89 ? -12.640 9.940 0.306 1.00 80.44 89 PRO A O 1
ATOM 695 N N . ILE A 1 90 ? -12.935 11.513 1.878 1.00 83.69 90 ILE A N 1
ATOM 696 C CA . ILE A 1 90 ? -12.857 12.660 0.968 1.00 83.69 90 ILE A CA 1
ATOM 697 C C . ILE A 1 90 ? -11.433 12.778 0.428 1.00 83.69 90 ILE A C 1
ATOM 699 O O . ILE A 1 90 ? -11.241 12.925 -0.778 1.00 83.69 90 ILE A O 1
ATOM 703 N N . VAL A 1 91 ? -10.436 12.653 1.310 1.00 83.62 91 VAL A N 1
ATOM 704 C CA . VAL A 1 91 ? -9.017 12.664 0.916 1.00 83.62 91 VAL A CA 1
ATOM 705 C C . VAL A 1 91 ? -8.712 11.487 -0.009 1.00 83.62 91 VAL A C 1
ATOM 707 O O . VAL A 1 91 ? -8.021 11.650 -1.013 1.00 83.62 91 VAL A O 1
ATOM 710 N N . TYR A 1 92 ? -9.255 10.306 0.292 1.00 84.69 92 TYR A N 1
ATOM 711 C CA . TYR A 1 92 ? -9.126 9.142 -0.575 1.00 84.69 92 TYR A CA 1
ATOM 712 C C . TYR A 1 92 ? -9.746 9.375 -1.955 1.00 84.69 92 TYR A C 1
ATOM 714 O O . TYR A 1 92 ? -9.083 9.112 -2.954 1.00 84.69 92 TYR A O 1
ATOM 722 N N . ASP A 1 93 ? -10.988 9.858 -2.022 1.00 87.19 93 ASP A N 1
ATOM 723 C CA . ASP A 1 93 ? -11.703 10.062 -3.284 1.00 87.19 93 ASP A CA 1
ATOM 724 C C . ASP A 1 93 ? -11.005 11.117 -4.148 1.00 87.19 93 ASP A C 1
ATOM 726 O O . ASP A 1 93 ? -10.858 10.942 -5.361 1.00 87.19 93 ASP A O 1
ATOM 730 N N . GLU A 1 94 ? -10.509 12.192 -3.530 1.00 89.69 94 GLU A N 1
ATOM 731 C CA . GLU A 1 94 ? -9.722 13.202 -4.226 1.00 89.69 94 GLU A CA 1
ATOM 732 C C . GLU A 1 94 ? -8.415 12.618 -4.774 1.00 89.69 94 GLU A C 1
ATOM 734 O O . GLU A 1 94 ? -8.096 12.822 -5.949 1.00 89.69 94 GLU A O 1
ATOM 739 N N . GLN A 1 95 ? -7.680 11.861 -3.957 1.00 89.50 95 GLN A N 1
ATOM 740 C CA . GLN A 1 95 ? -6.425 11.250 -4.380 1.00 89.50 95 GLN A CA 1
ATOM 741 C C . GLN A 1 95 ? -6.650 10.187 -5.463 1.00 89.50 95 GLN A C 1
ATOM 743 O O . GLN A 1 95 ? -5.894 10.121 -6.432 1.00 89.50 95 GLN A O 1
ATOM 748 N N . LEU A 1 96 ? -7.715 9.390 -5.349 1.00 90.50 96 LEU A N 1
ATOM 749 C CA . LEU A 1 96 ? -8.117 8.419 -6.361 1.00 90.50 96 LEU A CA 1
ATOM 750 C C . LEU A 1 96 ? -8.452 9.122 -7.676 1.00 90.50 96 LEU A C 1
ATOM 752 O O . LEU A 1 96 ? -8.018 8.669 -8.730 1.00 90.50 96 LEU A O 1
ATOM 756 N N . ARG A 1 97 ? -9.177 10.243 -7.634 1.00 93.25 97 ARG A N 1
ATOM 757 C CA . ARG A 1 97 ? -9.478 11.038 -8.828 1.00 93.25 97 ARG A CA 1
ATOM 758 C C . ARG A 1 97 ? -8.197 11.538 -9.498 1.00 93.25 97 ARG A C 1
ATOM 760 O O . ARG A 1 97 ? -8.028 11.315 -10.693 1.00 93.25 97 ARG A O 1
ATOM 767 N N . ARG A 1 98 ? -7.273 12.139 -8.737 1.00 94.06 98 ARG A N 1
ATOM 768 C CA . ARG A 1 98 ? -5.969 12.599 -9.260 1.00 94.06 98 ARG A CA 1
ATOM 769 C C . ARG A 1 98 ? -5.167 11.454 -9.868 1.00 94.06 98 ARG A C 1
ATOM 771 O O . ARG A 1 98 ? -4.627 11.605 -10.958 1.00 94.06 98 ARG A O 1
ATOM 778 N N . TYR A 1 99 ? -5.136 10.301 -9.195 1.00 93.56 99 TYR A N 1
ATOM 779 C CA . TYR A 1 99 ? -4.542 9.086 -9.736 1.00 93.56 99 TYR A CA 1
ATOM 780 C C . TYR A 1 99 ? -5.177 8.743 -11.083 1.00 93.56 99 TYR A C 1
ATOM 782 O O . TYR A 1 99 ? -4.458 8.672 -12.072 1.00 93.56 99 TYR A O 1
ATOM 790 N N . MET A 1 100 ? -6.502 8.584 -11.148 1.00 93.12 100 MET A N 1
ATOM 791 C CA . MET A 1 100 ? -7.239 8.174 -12.352 1.00 93.12 100 MET A CA 1
ATOM 792 C C . MET A 1 100 ? -7.132 9.165 -13.520 1.00 93.12 100 MET A C 1
ATOM 794 O O . MET A 1 100 ? -7.223 8.748 -14.673 1.00 93.12 100 MET A O 1
ATOM 798 N N . GLU A 1 101 ? -6.923 10.450 -13.240 1.00 94.81 101 GLU A N 1
ATOM 799 C CA . GLU A 1 101 ? -6.707 11.501 -14.243 1.00 94.81 101 GLU A CA 1
ATOM 800 C C . GLU A 1 101 ? -5.240 11.614 -14.692 1.00 94.81 101 GLU A C 1
ATOM 802 O O . GLU A 1 101 ? -4.970 12.207 -15.734 1.00 94.81 101 GLU A O 1
ATOM 807 N N . ALA A 1 102 ? -4.285 11.049 -13.946 1.00 95.25 102 ALA A N 1
ATOM 808 C CA . ALA A 1 102 ? -2.867 11.159 -14.273 1.00 95.25 102 ALA A CA 1
ATOM 809 C C . ALA A 1 102 ? -2.528 10.457 -15.595 1.00 95.25 102 ALA A C 1
ATOM 811 O O . ALA A 1 102 ? -2.787 9.262 -15.751 1.00 95.25 102 ALA A O 1
ATOM 812 N N . GLU A 1 103 ? -1.891 11.175 -16.517 1.00 94.12 103 GLU A N 1
ATOM 813 C CA . GLU A 1 103 ? -1.374 10.609 -17.769 1.00 94.12 103 GLU A CA 1
ATOM 814 C C . GLU A 1 103 ? -0.030 9.897 -17.545 1.00 94.12 103 GLU A C 1
ATOM 816 O O . GLU A 1 103 ? 0.183 8.788 -18.041 1.00 94.12 103 GLU A O 1
ATOM 821 N N . ASP A 1 104 ? 0.843 10.500 -16.730 1.00 94.81 104 ASP A N 1
ATOM 822 C CA . ASP A 1 104 ? 2.159 9.973 -16.367 1.00 94.81 104 ASP A CA 1
ATOM 823 C C . ASP A 1 104 ? 2.182 9.530 -14.884 1.00 94.81 104 ASP A C 1
ATOM 825 O O . ASP A 1 104 ? 2.062 10.368 -13.979 1.00 94.81 104 ASP A O 1
ATOM 829 N N . PRO A 1 105 ? 2.370 8.225 -14.599 1.00 94.25 105 PRO A N 1
ATOM 830 C CA . PRO A 1 105 ? 2.394 7.706 -13.238 1.00 94.25 105 PRO A CA 1
ATOM 831 C C . PRO A 1 105 ? 3.645 8.133 -12.466 1.00 94.25 105 PRO A C 1
ATOM 833 O O . PRO A 1 105 ? 3.585 8.258 -11.248 1.00 94.25 105 PRO A O 1
ATOM 836 N N . VAL A 1 106 ? 4.776 8.365 -13.137 1.00 96.00 106 VAL A N 1
ATOM 837 C CA . VAL A 1 106 ? 6.042 8.783 -12.515 1.00 96.00 106 VAL A CA 1
ATOM 838 C C . VAL A 1 106 ? 5.973 10.251 -12.106 1.00 96.00 106 VAL A C 1
ATOM 840 O O . VAL A 1 106 ? 6.436 10.615 -11.023 1.00 96.00 106 VAL A O 1
ATOM 843 N N . GLU A 1 107 ? 5.390 11.104 -12.951 1.00 95.38 107 GLU A N 1
ATOM 844 C CA . GLU A 1 107 ? 5.173 12.515 -12.623 1.00 95.38 107 GLU A CA 1
ATOM 845 C C . GLU A 1 107 ? 4.174 12.674 -11.475 1.00 95.38 107 GLU A C 1
ATOM 847 O O . GLU A 1 107 ? 4.475 13.381 -10.510 1.00 95.38 107 GLU A O 1
ATOM 852 N N . TYR A 1 108 ? 3.041 11.966 -11.542 1.00 94.62 108 TYR A N 1
ATOM 853 C CA . TYR A 1 108 ? 2.075 11.875 -10.446 1.00 94.62 108 TYR A CA 1
ATOM 854 C C . TYR A 1 108 ? 2.763 11.450 -9.145 1.00 94.62 108 TYR A C 1
ATOM 856 O O . TYR A 1 108 ? 2.694 12.159 -8.142 1.00 94.62 108 TYR A O 1
ATOM 864 N N . TYR A 1 109 ? 3.528 10.353 -9.184 1.00 92.62 109 TYR A N 1
ATOM 865 C CA . TYR A 1 109 ? 4.182 9.810 -7.996 1.00 92.62 109 TYR A CA 1
ATOM 866 C C . TYR A 1 109 ? 5.183 10.780 -7.352 1.00 92.62 109 TYR A C 1
ATOM 868 O O . TYR A 1 109 ? 5.380 10.769 -6.141 1.00 92.62 109 TYR A O 1
ATOM 876 N N . ARG A 1 110 ? 5.823 11.637 -8.154 1.00 90.62 110 ARG A N 1
ATOM 877 C CA . ARG A 1 110 ? 6.781 12.640 -7.670 1.00 90.62 110 ARG A CA 1
ATOM 878 C C . ARG A 1 110 ? 6.106 13.874 -7.069 1.00 90.62 110 ARG A C 1
ATOM 880 O O . ARG A 1 110 ? 6.713 14.529 -6.224 1.00 90.62 110 ARG A O 1
ATOM 887 N N . ARG A 1 111 ? 4.932 14.253 -7.576 1.00 90.25 111 ARG A N 1
ATOM 888 C CA . ARG A 1 111 ? 4.249 15.501 -7.204 1.00 90.25 111 ARG A CA 1
ATOM 889 C C . ARG A 1 111 ? 3.408 15.367 -5.951 1.00 90.25 111 ARG A C 1
ATOM 891 O O . ARG A 1 111 ? 3.343 16.315 -5.174 1.00 90.25 111 ARG A O 1
ATOM 898 N N . GLU A 1 112 ? 2.745 14.232 -5.790 1.00 85.75 112 GLU A N 1
ATOM 899 C CA . GLU A 1 112 ? 1.815 14.045 -4.688 1.00 85.75 112 GLU A CA 1
ATOM 900 C C . GLU A 1 112 ? 2.568 13.749 -3.390 1.00 85.75 112 GLU A C 1
ATOM 902 O O . GLU A 1 112 ? 3.495 12.942 -3.355 1.00 85.75 112 GLU A O 1
ATOM 907 N N . GLU A 1 113 ? 2.129 14.374 -2.300 1.00 79.44 113 GLU A N 1
ATOM 908 C CA . GLU A 1 113 ? 2.612 14.062 -0.952 1.00 79.44 113 GLU A CA 1
ATOM 909 C C . GLU A 1 113 ? 2.241 12.626 -0.547 1.00 79.44 113 GLU A C 1
ATOM 911 O O . GLU A 1 113 ? 3.002 11.939 0.138 1.00 79.44 113 GLU A O 1
ATOM 916 N N . TRP A 1 114 ? 1.090 12.149 -1.032 1.00 81.06 114 TRP A N 1
ATOM 917 C CA . TRP A 1 114 ? 0.602 10.794 -0.816 1.00 81.06 114 TRP A CA 1
ATOM 918 C C . TRP A 1 114 ? 0.195 10.125 -2.144 1.00 81.06 114 TRP A C 1
ATOM 920 O O . TRP A 1 114 ? -0.986 10.071 -2.489 1.00 81.06 114 TRP A O 1
ATOM 930 N N . PRO A 1 115 ? 1.165 9.602 -2.917 1.00 86.81 115 PRO A N 1
ATOM 931 C CA . PRO A 1 115 ? 0.947 9.082 -4.268 1.00 86.81 115 PRO A CA 1
ATOM 932 C C . PRO A 1 115 ? 0.360 7.658 -4.271 1.00 86.81 115 PRO A C 1
ATOM 934 O O . PRO A 1 115 ? 0.985 6.673 -4.672 1.00 86.81 115 PRO A O 1
ATOM 937 N N . LEU A 1 116 ? -0.880 7.558 -3.813 1.00 89.44 116 LEU A N 1
ATOM 938 C CA . LEU A 1 116 ? -1.729 6.369 -3.856 1.00 89.44 116 LEU A CA 1
ATOM 939 C C . LEU A 1 116 ? -1.876 5.832 -5.289 1.00 89.44 116 LEU A C 1
ATOM 941 O O . LEU A 1 116 ? -2.181 6.584 -6.213 1.00 89.44 116 LEU A O 1
ATOM 945 N N . ILE A 1 117 ? -1.758 4.517 -5.449 1.00 93.44 117 ILE A N 1
ATOM 946 C CA . ILE A 1 117 ? -2.253 3.772 -6.612 1.00 93.44 117 ILE A CA 1
ATOM 947 C C . ILE A 1 117 ? -3.370 2.833 -6.165 1.00 93.44 117 ILE A C 1
ATOM 949 O O . ILE A 1 117 ? -3.319 2.291 -5.057 1.00 93.44 117 ILE A O 1
ATOM 953 N N . ALA A 1 118 ? -4.375 2.620 -7.008 1.00 93.50 118 ALA A N 1
ATOM 954 C CA . ALA A 1 118 ? -5.520 1.797 -6.647 1.00 93.50 118 ALA A CA 1
ATOM 955 C C . ALA A 1 118 ? -6.066 1.015 -7.835 1.00 93.50 118 ALA A C 1
ATOM 957 O O . ALA A 1 118 ? -6.101 1.526 -8.947 1.00 93.50 118 ALA A O 1
ATOM 958 N N . ARG A 1 119 ? -6.549 -0.200 -7.574 1.00 93.75 119 ARG A N 1
ATOM 959 C CA . ARG 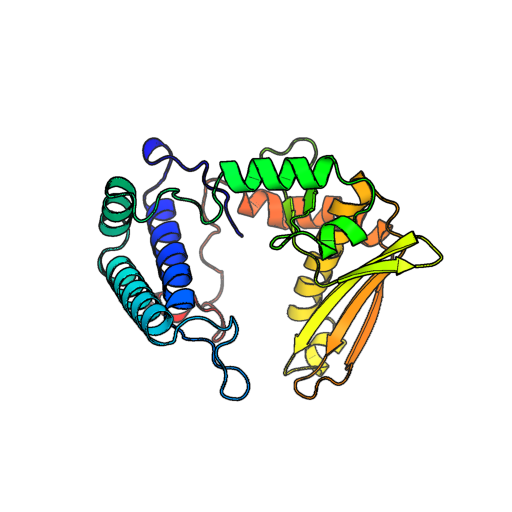A 1 119 ? -7.312 -0.989 -8.544 1.00 93.75 119 ARG A CA 1
ATOM 960 C C . ARG A 1 119 ? -8.416 -1.753 -7.837 1.00 93.75 119 ARG A C 1
ATOM 962 O O . ARG A 1 119 ? -8.206 -2.344 -6.771 1.00 93.75 119 ARG A O 1
ATOM 969 N N . ARG A 1 120 ? -9.605 -1.759 -8.441 1.00 92.12 120 ARG A N 1
ATOM 970 C CA . ARG A 1 120 ? -10.737 -2.558 -7.968 1.00 92.12 120 ARG A CA 1
ATOM 971 C C . ARG A 1 120 ? -10.723 -3.924 -8.660 1.00 92.12 120 ARG A C 1
ATOM 973 O O . ARG A 1 120 ? -10.883 -3.978 -9.879 1.00 92.12 120 ARG A O 1
ATOM 980 N N . PRO A 1 121 ? -10.566 -5.039 -7.927 1.00 91.56 121 PRO A N 1
ATOM 981 C CA . PRO A 1 121 ? -10.662 -6.352 -8.539 1.00 91.56 121 PRO A CA 1
ATOM 982 C C . PRO A 1 121 ? -12.075 -6.620 -9.076 1.00 91.56 121 PRO A C 1
ATOM 984 O O . PRO A 1 121 ? -13.079 -6.243 -8.459 1.00 91.56 121 PRO A O 1
ATOM 987 N N . ARG A 1 122 ? -12.170 -7.328 -10.205 1.00 88.44 122 ARG A N 1
ATOM 988 C CA . ARG A 1 122 ? -13.463 -7.710 -10.789 1.00 88.44 122 ARG A CA 1
ATOM 989 C C . ARG A 1 122 ? -14.238 -8.618 -9.834 1.00 88.44 122 ARG A C 1
ATOM 991 O O . ARG A 1 122 ? -13.670 -9.511 -9.213 1.00 88.44 122 ARG A O 1
ATOM 998 N N . GLY A 1 123 ? -15.544 -8.375 -9.725 1.00 87.12 123 GLY A N 1
ATOM 999 C CA . GLY A 1 123 ? -16.445 -9.181 -8.895 1.00 87.12 123 GLY A CA 1
ATOM 1000 C C . GLY A 1 123 ? -16.253 -9.031 -7.382 1.00 87.12 123 GLY A C 1
ATOM 1001 O O . GLY A 1 123 ? -16.883 -9.769 -6.632 1.00 87.12 123 GLY A O 1
ATOM 1002 N N . ARG A 1 124 ? -15.414 -8.092 -6.915 1.00 86.12 124 ARG A N 1
ATOM 1003 C CA . ARG A 1 124 ? -15.118 -7.895 -5.487 1.00 86.12 124 ARG A CA 1
ATOM 1004 C C . ARG A 1 124 ? -15.616 -6.546 -4.962 1.00 86.12 124 ARG A C 1
ATOM 1006 O O . ARG A 1 124 ? -15.721 -5.546 -5.681 1.00 86.12 124 ARG A O 1
ATOM 1013 N N . GLY A 1 125 ? -15.961 -6.546 -3.674 1.00 82.75 125 GLY A N 1
ATOM 1014 C CA . GLY A 1 125 ? -16.521 -5.403 -2.945 1.00 82.75 125 GLY A CA 1
ATOM 1015 C C . GLY A 1 125 ? -15.487 -4.459 -2.328 1.00 82.75 125 GLY A C 1
ATOM 1016 O O . GLY A 1 125 ? -15.874 -3.559 -1.596 1.00 82.75 125 GLY A O 1
ATOM 1017 N N . TYR A 1 126 ? -14.196 -4.660 -2.597 1.00 84.88 126 TYR A N 1
ATOM 1018 C CA . TYR A 1 126 ? -13.099 -3.892 -2.008 1.00 84.88 126 TYR A CA 1
ATOM 1019 C C . TYR A 1 126 ? -12.158 -3.338 -3.078 1.00 84.88 126 TYR A C 1
ATOM 1021 O O . TYR A 1 126 ? -12.147 -3.809 -4.215 1.00 84.88 126 TYR A O 1
ATOM 1029 N N . THR A 1 127 ? -11.340 -2.364 -2.688 1.00 88.12 127 THR A N 1
ATOM 1030 C CA . THR A 1 127 ? -10.284 -1.786 -3.525 1.00 88.12 127 THR A CA 1
ATOM 1031 C C . THR A 1 127 ? -8.924 -2.141 -2.942 1.00 88.12 127 THR A C 1
ATOM 1033 O O . THR A 1 127 ? -8.724 -2.052 -1.730 1.00 88.12 127 THR A O 1
ATOM 1036 N N . VAL A 1 128 ? -7.977 -2.531 -3.796 1.00 90.44 128 VAL A N 1
ATOM 1037 C CA . VAL A 1 128 ? -6.578 -2.691 -3.389 1.00 90.44 128 VAL A CA 1
ATOM 1038 C C . VAL A 1 128 ? -5.876 -1.365 -3.615 1.00 90.44 128 VAL A C 1
ATOM 1040 O O . VAL A 1 128 ? -5.937 -0.815 -4.713 1.00 90.44 128 VAL A O 1
ATOM 1043 N N . ILE A 1 129 ? -5.219 -0.867 -2.572 1.00 89.50 129 ILE A N 1
ATOM 1044 C CA . ILE A 1 129 ? -4.483 0.396 -2.587 1.00 89.50 129 ILE A CA 1
ATOM 1045 C C . ILE A 1 129 ? -3.012 0.152 -2.256 1.00 89.50 129 ILE A C 1
ATOM 1047 O O . ILE A 1 129 ? -2.685 -0.755 -1.487 1.00 89.50 129 ILE A O 1
ATOM 1051 N N . GLY A 1 130 ? -2.125 0.960 -2.826 1.00 89.31 130 GLY A N 1
ATOM 1052 C CA . GLY A 1 130 ? -0.683 0.821 -2.668 1.00 89.31 130 GLY A CA 1
ATOM 1053 C C . GLY A 1 130 ? 0.063 2.140 -2.808 1.00 89.31 130 GLY A C 1
ATOM 1054 O O . GLY A 1 130 ? -0.475 3.108 -3.335 1.00 89.31 130 GLY A O 1
ATOM 1055 N N . VAL A 1 131 ? 1.309 2.159 -2.338 1.00 90.94 131 VAL A N 1
ATOM 1056 C CA . VAL A 1 131 ? 2.254 3.275 -2.491 1.00 90.94 131 VAL A CA 1
ATOM 1057 C C . VAL A 1 131 ? 3.623 2.643 -2.786 1.00 90.94 131 VAL A C 1
ATOM 1059 O O . VAL A 1 131 ? 4.279 2.183 -1.850 1.00 90.94 131 VAL A O 1
ATOM 1062 N N . PRO A 1 132 ? 4.016 2.488 -4.066 1.00 91.88 132 PRO A N 1
ATOM 1063 C CA . PRO A 1 132 ? 5.262 1.809 -4.435 1.00 91.88 132 PRO A CA 1
ATOM 1064 C C . PRO A 1 132 ? 6.502 2.532 -3.922 1.00 91.88 132 PRO A C 1
ATOM 1066 O O . PRO A 1 132 ? 6.522 3.748 -3.949 1.00 91.88 132 PRO A O 1
ATOM 1069 N N . ASP A 1 133 ? 7.579 1.851 -3.531 1.00 92.00 133 ASP A N 1
ATOM 1070 C CA . ASP A 1 133 ? 8.770 2.580 -3.060 1.00 92.00 133 ASP A CA 1
ATOM 1071 C C . ASP A 1 133 ? 9.384 3.477 -4.152 1.00 92.00 133 ASP A C 1
ATOM 1073 O O . ASP A 1 133 ? 9.845 4.582 -3.856 1.00 92.00 133 ASP A O 1
ATOM 1077 N N . GLN A 1 134 ? 9.409 3.016 -5.412 1.00 94.38 134 GLN A N 1
ATOM 1078 C CA . GLN A 1 134 ? 9.867 3.813 -6.558 1.00 94.38 134 GLN A CA 1
ATOM 1079 C C . GLN A 1 134 ? 9.120 3.454 -7.851 1.00 94.38 134 GLN A C 1
ATOM 1081 O O . GLN A 1 134 ? 8.846 2.281 -8.128 1.00 94.38 134 GLN A O 1
ATOM 1086 N N . LEU A 1 135 ? 8.881 4.478 -8.675 1.00 95.62 135 LEU A N 1
ATOM 1087 C CA . LEU A 1 135 ? 8.389 4.373 -10.048 1.00 95.62 135 LEU A CA 1
ATOM 1088 C C . LEU A 1 135 ? 9.304 5.156 -10.987 1.00 95.62 135 LEU A C 1
ATOM 1090 O O . LEU A 1 135 ? 9.658 6.302 -10.709 1.00 95.62 135 LEU A O 1
ATOM 1094 N N . GLU A 1 136 ? 9.687 4.536 -12.099 1.00 95.38 136 GLU A N 1
ATOM 1095 C CA . GLU A 1 136 ? 10.616 5.114 -13.069 1.00 95.38 136 GLU A CA 1
ATOM 1096 C C . GLU A 1 136 ? 10.226 4.741 -14.499 1.00 95.38 136 GLU A C 1
ATOM 1098 O O . GLU A 1 136 ? 9.819 3.612 -14.767 1.00 95.38 136 GLU A O 1
ATOM 1103 N N . TRP A 1 137 ? 10.450 5.650 -15.447 1.00 93.94 137 TRP A N 1
ATOM 1104 C CA . TRP A 1 137 ? 10.442 5.292 -16.861 1.00 93.94 137 TRP A CA 1
ATOM 1105 C C . TRP A 1 137 ? 11.767 4.626 -17.239 1.00 93.94 137 TRP A C 1
ATOM 1107 O O . TRP A 1 137 ? 12.849 5.168 -17.007 1.00 93.94 137 TRP A O 1
ATOM 1117 N N . SER A 1 138 ? 11.677 3.443 -17.838 1.00 87.69 138 SER A N 1
ATOM 1118 C CA . SER A 1 138 ? 12.785 2.763 -18.507 1.00 87.69 138 SER A CA 1
ATOM 1119 C C . SER A 1 138 ? 12.599 2.834 -20.030 1.00 87.69 138 SER A C 1
ATOM 1121 O O . SER A 1 138 ? 11.498 3.133 -20.489 1.00 87.69 138 SER A O 1
ATOM 1123 N N . PRO A 1 139 ? 13.629 2.518 -20.839 1.00 86.88 139 PRO A N 1
ATOM 1124 C CA . PRO A 1 139 ? 13.464 2.424 -22.290 1.00 86.88 139 PRO A CA 1
ATOM 1125 C C . PRO A 1 139 ? 12.423 1.390 -22.743 1.00 86.88 139 PRO A C 1
ATOM 1127 O O . PRO A 1 139 ? 11.901 1.520 -23.843 1.00 86.88 139 PRO A O 1
ATOM 1130 N N . ALA A 1 140 ? 12.151 0.363 -21.929 1.00 85.25 140 ALA A N 1
ATOM 1131 C CA . ALA A 1 140 ? 11.141 -0.646 -22.234 1.00 85.25 140 ALA A CA 1
ATOM 1132 C C . ALA A 1 140 ? 9.726 -0.138 -21.916 1.00 85.25 140 ALA A C 1
ATOM 1134 O O . ALA A 1 140 ? 8.813 -0.354 -22.700 1.00 85.25 140 ALA A O 1
ATOM 1135 N N . GLY A 1 141 ? 9.570 0.585 -20.805 1.00 91.44 141 GLY A N 1
ATOM 1136 C CA . GLY A 1 141 ? 8.304 1.127 -20.309 1.00 91.44 141 GLY A CA 1
ATOM 1137 C C . GLY A 1 141 ? 8.377 1.393 -18.809 1.00 91.44 141 GLY A C 1
ATOM 1138 O O . GLY A 1 141 ? 9.456 1.694 -18.280 1.00 91.44 141 GLY A O 1
ATOM 1139 N N . LEU A 1 142 ? 7.250 1.305 -18.103 1.00 97.06 142 LEU A N 1
ATOM 1140 C CA . LEU A 1 142 ? 7.204 1.631 -16.679 1.00 97.06 142 LEU A CA 1
ATOM 1141 C C . LEU A 1 142 ? 7.943 0.566 -15.859 1.00 97.06 142 LEU A C 1
ATOM 1143 O O . LEU A 1 142 ? 7.680 -0.632 -15.981 1.00 97.06 142 LEU A O 1
ATOM 1147 N N . ARG A 1 143 ? 8.852 1.012 -14.992 1.00 97.62 143 ARG A N 1
ATOM 1148 C CA . ARG A 1 143 ? 9.532 0.187 -13.997 1.00 97.62 143 ARG A CA 1
ATOM 1149 C C . ARG A 1 143 ? 8.980 0.493 -12.611 1.00 97.62 143 ARG A C 1
ATOM 1151 O O . ARG A 1 143 ? 9.025 1.638 -12.163 1.00 97.62 143 ARG A O 1
ATOM 1158 N N . VAL A 1 144 ? 8.565 -0.551 -11.902 1.00 97.69 144 VAL A N 1
ATOM 1159 C CA . VAL A 1 144 ? 8.252 -0.498 -10.471 1.00 97.69 144 VAL A CA 1
ATOM 1160 C C . VAL A 1 144 ? 9.360 -1.166 -9.663 1.00 97.69 144 VAL A C 1
ATOM 1162 O O . VAL A 1 144 ? 9.809 -2.271 -9.983 1.00 97.69 144 VAL A O 1
ATOM 1165 N N . VAL A 1 145 ? 9.830 -0.488 -8.616 1.00 97.12 145 VAL A N 1
ATOM 1166 C CA . VAL A 1 145 ? 10.872 -1.007 -7.724 1.00 97.12 145 VAL A CA 1
ATOM 1167 C C . VAL A 1 145 ? 10.343 -1.047 -6.303 1.00 97.12 145 VAL A C 1
ATOM 1169 O O . VAL A 1 145 ? 9.921 -0.030 -5.761 1.00 97.12 145 VAL A O 1
ATOM 1172 N N . GLU A 1 146 ? 10.430 -2.225 -5.695 1.00 97.06 146 GLU A N 1
ATOM 1173 C CA . GLU A 1 146 ? 10.146 -2.427 -4.281 1.00 97.06 146 GLU A CA 1
ATOM 1174 C C . GLU A 1 146 ? 11.448 -2.555 -3.499 1.00 97.06 146 GLU A C 1
ATOM 1176 O O . GLU A 1 146 ? 12.297 -3.395 -3.819 1.00 97.06 146 GLU A O 1
ATOM 1181 N N . VAL A 1 147 ? 11.612 -1.743 -2.456 1.00 95.62 147 VAL A N 1
ATOM 1182 C CA . VAL A 1 147 ? 12.841 -1.651 -1.671 1.00 95.62 147 VAL A CA 1
ATOM 1183 C C . VAL A 1 147 ? 12.607 -2.160 -0.252 1.00 95.62 147 VAL A C 1
ATOM 1185 O O . VAL A 1 147 ? 11.810 -1.642 0.522 1.00 95.62 147 VAL A O 1
ATOM 1188 N N . LYS A 1 148 ? 13.377 -3.170 0.157 1.00 93.75 148 LYS A N 1
ATOM 1189 C CA . LYS A 1 148 ? 13.356 -3.678 1.535 1.00 93.75 148 LYS A CA 1
ATOM 1190 C C . LYS A 1 148 ? 14.703 -3.547 2.209 1.00 93.75 148 LYS A C 1
ATOM 1192 O O . LYS A 1 148 ? 15.736 -3.844 1.619 1.00 93.75 148 LYS A O 1
ATOM 1197 N N . THR A 1 149 ? 14.680 -3.197 3.488 1.00 92.94 149 THR A N 1
ATOM 1198 C CA . THR A 1 149 ? 15.864 -3.228 4.350 1.00 92.94 149 THR A CA 1
ATOM 1199 C C . THR A 1 149 ? 15.766 -4.416 5.298 1.00 92.94 149 THR A C 1
ATOM 1201 O O . THR A 1 149 ? 14.707 -4.677 5.869 1.00 92.94 149 THR A O 1
ATOM 1204 N N . THR A 1 150 ? 16.855 -5.165 5.476 1.00 89.06 150 THR A N 1
ATOM 1205 C CA . THR A 1 150 ? 16.870 -6.342 6.353 1.00 89.06 150 THR A CA 1
ATOM 1206 C C . THR A 1 150 ? 18.138 -6.443 7.194 1.00 89.06 150 THR A C 1
ATOM 1208 O O . THR A 1 150 ? 19.247 -6.219 6.721 1.00 89.06 150 THR A O 1
ATOM 1211 N N . SER A 1 151 ? 17.989 -6.877 8.445 1.00 87.31 151 SER A N 1
ATOM 1212 C CA . SER A 1 151 ? 19.108 -7.317 9.289 1.00 87.31 151 SER A CA 1
ATOM 1213 C C . SER A 1 151 ? 19.474 -8.789 9.067 1.00 87.31 151 SER A C 1
ATOM 1215 O O . SER A 1 151 ? 20.446 -9.282 9.635 1.00 87.31 151 SER A O 1
ATOM 1217 N N . ARG A 1 152 ? 18.709 -9.522 8.240 1.00 88.25 152 ARG A N 1
ATOM 1218 C CA . ARG A 1 152 ? 18.921 -10.953 7.963 1.00 88.25 152 ARG A CA 1
ATOM 1219 C C . ARG A 1 152 ? 18.975 -11.248 6.455 1.00 88.25 152 ARG A C 1
ATOM 1221 O O . ARG A 1 152 ? 18.102 -11.952 5.941 1.00 88.25 152 ARG A O 1
ATOM 1228 N N . PRO A 1 153 ? 20.019 -10.788 5.736 1.00 87.50 153 PRO A N 1
ATOM 1229 C CA . PRO A 1 153 ? 20.149 -10.972 4.285 1.00 87.50 153 PRO A CA 1
ATOM 1230 C C . PRO A 1 153 ? 20.019 -12.424 3.811 1.00 87.50 153 PRO A C 1
ATOM 1232 O O . PRO A 1 153 ? 19.418 -12.705 2.775 1.00 87.50 153 PRO A O 1
ATOM 1235 N N . TRP A 1 154 ? 20.543 -13.370 4.594 1.00 87.69 154 TRP A N 1
ATOM 1236 C CA . TRP A 1 154 ? 20.511 -14.796 4.273 1.00 87.69 154 TRP A CA 1
ATOM 1237 C C . TRP A 1 154 ? 19.084 -15.369 4.197 1.00 87.69 154 TRP A C 1
ATOM 1239 O O . TRP A 1 154 ? 18.833 -16.252 3.379 1.00 87.69 154 TRP A O 1
ATOM 1249 N N . LEU A 1 155 ? 18.137 -14.853 4.993 1.00 86.62 155 LEU A N 1
ATOM 1250 C CA . LEU A 1 155 ? 16.729 -15.272 4.944 1.00 86.62 155 LEU A CA 1
ATOM 1251 C C . LEU A 1 155 ? 16.039 -14.798 3.665 1.00 86.62 155 LEU A C 1
ATOM 1253 O O . LEU A 1 155 ? 15.256 -15.546 3.079 1.00 86.62 155 LEU A O 1
ATOM 1257 N N . MET A 1 156 ? 16.350 -13.574 3.229 1.00 89.88 156 MET A N 1
ATOM 1258 C CA . MET A 1 156 ? 15.823 -13.011 1.985 1.00 89.88 156 MET A CA 1
ATOM 1259 C C . MET A 1 156 ? 16.350 -13.789 0.777 1.00 89.88 156 MET A C 1
ATOM 1261 O O . MET A 1 156 ? 15.568 -14.178 -0.083 1.00 89.88 156 MET A O 1
ATOM 1265 N N . ARG A 1 157 ? 17.648 -14.127 0.761 1.00 85.94 157 ARG A N 1
ATOM 1266 C CA . ARG A 1 157 ? 18.256 -14.957 -0.298 1.00 85.94 157 ARG A CA 1
ATOM 1267 C C . ARG A 1 157 ? 17.690 -16.376 -0.360 1.00 85.94 157 ARG A C 1
ATOM 1269 O O . ARG A 1 157 ? 17.560 -16.930 -1.442 1.00 85.94 157 ARG A O 1
ATOM 1276 N N . ARG A 1 158 ? 17.313 -16.958 0.784 1.00 90.00 158 ARG A N 1
ATOM 1277 C CA . ARG A 1 158 ? 16.621 -18.260 0.855 1.00 90.00 158 ARG A CA 1
ATOM 1278 C C . ARG A 1 158 ? 15.131 -18.185 0.499 1.00 90.00 158 ARG A C 1
ATOM 1280 O O . ARG A 1 158 ? 14.434 -19.179 0.670 1.00 90.00 158 ARG A O 1
ATOM 1287 N N . ARG A 1 159 ? 14.638 -17.024 0.049 1.00 88.44 159 ARG A N 1
ATOM 1288 C CA . ARG A 1 159 ? 13.250 -16.793 -0.377 1.00 88.44 159 ARG A CA 1
ATOM 1289 C C . ARG A 1 159 ? 12.199 -17.203 0.667 1.00 88.44 159 ARG A C 1
ATOM 1291 O O . ARG A 1 159 ? 11.148 -17.742 0.339 1.00 88.44 159 ARG A O 1
ATOM 1298 N N . GLN A 1 160 ? 12.480 -16.952 1.947 1.00 85.88 160 GLN A N 1
ATOM 1299 C CA . GLN A 1 160 ? 11.561 -17.300 3.039 1.00 85.88 160 GLN A CA 1
ATOM 1300 C C . GLN A 1 160 ? 10.405 -16.290 3.194 1.00 85.88 160 GLN A C 1
ATOM 1302 O O . GLN A 1 160 ? 10.173 -15.442 2.339 1.00 85.88 160 GLN A O 1
ATOM 1307 N N . ARG A 1 161 ? 9.669 -16.347 4.314 1.00 82.25 161 ARG A N 1
ATOM 1308 C CA . ARG A 1 161 ? 8.464 -15.536 4.574 1.00 82.25 161 ARG A CA 1
ATOM 1309 C C . ARG A 1 161 ? 8.626 -14.039 4.271 1.00 82.25 161 ARG A C 1
ATOM 1311 O O . ARG A 1 161 ? 7.747 -13.468 3.639 1.00 82.25 161 ARG A O 1
ATOM 1318 N N . GLY A 1 162 ? 9.733 -13.418 4.690 1.00 83.31 162 GLY A N 1
ATOM 1319 C CA . GLY A 1 162 ? 9.987 -11.992 4.427 1.00 83.31 162 GLY A CA 1
ATOM 1320 C C . GLY A 1 162 ? 10.127 -11.671 2.937 1.00 83.31 162 GLY A C 1
ATOM 1321 O O . GLY A 1 162 ? 9.631 -10.650 2.473 1.00 83.31 162 GLY A O 1
ATOM 1322 N N . TYR A 1 163 ? 10.721 -12.588 2.174 1.00 90.75 163 TYR A N 1
ATOM 1323 C CA . TYR A 1 163 ? 10.783 -12.494 0.722 1.00 90.75 163 TYR A CA 1
ATOM 1324 C C . TYR A 1 163 ? 9.403 -12.687 0.087 1.00 90.75 163 TYR A C 1
ATOM 1326 O O . TYR A 1 163 ? 9.027 -11.882 -0.754 1.00 90.75 163 TYR A O 1
ATOM 1334 N N . ARG A 1 164 ? 8.620 -13.693 0.518 1.00 91.00 164 ARG A N 1
ATOM 1335 C CA . ARG A 1 164 ? 7.253 -13.904 0.000 1.00 91.00 164 ARG A CA 1
ATOM 1336 C C . ARG A 1 164 ? 6.391 -12.658 0.209 1.00 91.00 164 ARG A C 1
ATOM 1338 O O . ARG A 1 164 ? 5.742 -12.233 -0.732 1.00 91.00 164 ARG A O 1
ATOM 1345 N N . ALA A 1 165 ? 6.453 -12.038 1.389 1.00 89.44 165 ALA A N 1
ATOM 1346 C CA . ALA A 1 165 ? 5.732 -10.796 1.671 1.00 89.44 165 ALA A CA 1
ATOM 1347 C C . ALA A 1 165 ? 6.168 -9.635 0.757 1.00 89.44 165 ALA A C 1
ATOM 1349 O O . ALA A 1 165 ? 5.318 -8.946 0.202 1.00 89.44 165 ALA A O 1
ATOM 1350 N N . ALA A 1 166 ? 7.477 -9.447 0.555 1.00 93.19 166 ALA A N 1
ATOM 1351 C CA . ALA A 1 166 ? 7.993 -8.417 -0.347 1.00 93.19 166 ALA A CA 1
ATOM 1352 C C . ALA A 1 166 ? 7.602 -8.675 -1.813 1.00 93.19 166 ALA A C 1
ATOM 1354 O O . ALA A 1 166 ? 7.195 -7.758 -2.519 1.00 93.19 166 ALA A O 1
ATOM 1355 N N . ARG A 1 167 ? 7.656 -9.938 -2.257 1.00 95.88 167 ARG A N 1
ATOM 1356 C CA . ARG A 1 167 ? 7.203 -10.352 -3.590 1.00 95.88 167 ARG A CA 1
ATOM 1357 C C . ARG A 1 167 ? 5.706 -10.105 -3.767 1.00 95.88 167 ARG A C 1
ATOM 1359 O O . ARG A 1 167 ? 5.310 -9.628 -4.819 1.00 95.88 167 ARG A O 1
ATOM 1366 N N . THR A 1 168 ? 4.887 -10.379 -2.750 1.00 95.38 168 THR A N 1
ATOM 1367 C CA . THR A 1 168 ? 3.447 -10.074 -2.762 1.00 95.38 168 THR A CA 1
ATOM 1368 C C . THR A 1 168 ? 3.177 -8.575 -2.899 1.00 95.38 168 THR A C 1
ATOM 1370 O O . THR A 1 168 ? 2.302 -8.203 -3.672 1.00 95.38 168 THR A O 1
ATOM 1373 N N . GLN A 1 169 ? 3.927 -7.713 -2.200 1.00 95.06 169 GLN A N 1
ATOM 1374 C CA . GLN A 1 169 ? 3.791 -6.254 -2.341 1.00 95.06 169 GLN A CA 1
ATOM 1375 C C . GLN A 1 169 ? 4.139 -5.789 -3.759 1.00 95.06 169 GLN A C 1
ATOM 1377 O O . GLN A 1 169 ? 3.340 -5.104 -4.390 1.00 95.06 169 GLN A O 1
ATOM 1382 N N . LEU A 1 170 ? 5.273 -6.243 -4.298 1.00 97.81 170 LEU A N 1
ATOM 1383 C CA . LEU A 1 170 ? 5.664 -5.926 -5.672 1.00 97.81 170 LEU A CA 1
ATOM 1384 C C . LEU A 1 170 ? 4.639 -6.437 -6.700 1.00 97.81 170 LEU A C 1
ATOM 1386 O O . LEU A 1 170 ? 4.331 -5.735 -7.660 1.00 97.81 170 LEU A O 1
ATOM 1390 N N . ALA A 1 171 ? 4.078 -7.629 -6.481 1.00 97.88 171 ALA A N 1
ATOM 1391 C CA . ALA A 1 171 ? 3.038 -8.192 -7.336 1.00 97.88 171 ALA A CA 1
ATOM 1392 C C . ALA A 1 171 ? 1.742 -7.375 -7.304 1.00 97.88 171 ALA A C 1
ATOM 1394 O O . ALA A 1 171 ? 1.160 -7.123 -8.355 1.00 97.88 171 ALA A O 1
ATOM 1395 N N . ALA A 1 172 ? 1.338 -6.892 -6.124 1.00 97.25 172 ALA A N 1
ATOM 1396 C CA . ALA A 1 172 ? 0.201 -5.988 -5.988 1.00 97.25 172 ALA A CA 1
ATOM 1397 C C . ALA A 1 172 ? 0.410 -4.705 -6.803 1.00 97.25 172 ALA A C 1
ATOM 1399 O O . ALA A 1 172 ? -0.498 -4.264 -7.500 1.00 97.25 172 ALA A O 1
ATOM 1400 N N . TYR A 1 173 ? 1.609 -4.116 -6.757 1.00 97.62 173 TYR A N 1
ATOM 1401 C CA . TYR A 1 173 ? 1.900 -2.887 -7.497 1.00 97.62 173 TYR A CA 1
ATOM 1402 C C . TYR A 1 173 ? 1.934 -3.104 -9.005 1.00 97.62 173 TYR A C 1
ATOM 1404 O O . TYR A 1 173 ? 1.327 -2.320 -9.730 1.00 97.62 173 TYR A O 1
ATOM 1412 N N . ALA A 1 174 ? 2.575 -4.178 -9.476 1.00 97.94 174 ALA A N 1
ATOM 1413 C CA . ALA A 1 174 ? 2.535 -4.554 -10.887 1.00 97.94 174 ALA A CA 1
ATOM 1414 C C . ALA A 1 174 ? 1.084 -4.748 -11.361 1.00 97.94 174 ALA A C 1
ATOM 1416 O O . ALA A 1 174 ? 0.681 -4.177 -12.372 1.00 97.94 174 ALA A O 1
ATOM 1417 N N . TRP A 1 175 ? 0.271 -5.464 -10.578 1.00 97.81 175 TRP A N 1
ATOM 1418 C CA . TRP A 1 175 ? -1.142 -5.692 -10.869 1.00 97.81 175 TRP A CA 1
ATOM 1419 C C . TRP A 1 175 ? -1.960 -4.393 -10.914 1.00 97.81 175 TRP A C 1
ATOM 1421 O O . TRP A 1 175 ? -2.694 -4.179 -11.877 1.00 97.81 175 TRP A O 1
ATOM 1431 N N . ILE A 1 176 ? -1.818 -3.495 -9.933 1.00 97.31 176 ILE A N 1
ATOM 1432 C CA . ILE A 1 176 ? -2.524 -2.202 -9.931 1.00 97.31 176 ILE A CA 1
ATOM 1433 C C . ILE A 1 176 ? -2.122 -1.366 -11.154 1.00 97.31 176 ILE A C 1
ATOM 1435 O O . ILE A 1 176 ? -2.980 -0.928 -11.912 1.00 97.31 176 ILE A O 1
ATOM 1439 N N . LEU A 1 177 ? -0.820 -1.167 -11.374 1.00 96.88 177 LEU A N 1
ATOM 1440 C CA . LEU A 1 177 ? -0.309 -0.283 -12.428 1.00 96.88 177 LEU A CA 1
ATOM 1441 C C . LEU A 1 177 ? -0.633 -0.795 -13.836 1.00 96.88 177 LEU A C 1
ATOM 1443 O O . LEU A 1 177 ? -0.936 0.013 -14.714 1.00 96.88 177 LEU A O 1
ATOM 1447 N N . SER A 1 178 ? -0.630 -2.119 -14.031 1.00 95.62 178 SER A N 1
ATOM 1448 C CA . SER A 1 178 ? -0.938 -2.761 -15.319 1.00 95.62 178 SER A CA 1
ATOM 1449 C C . SER A 1 178 ? -2.352 -2.489 -15.843 1.00 95.62 178 SER A C 1
ATOM 1451 O O . SER A 1 178 ? -2.617 -2.721 -17.018 1.00 95.62 178 SER A O 1
ATOM 1453 N N . GLU A 1 179 ? -3.263 -1.974 -15.009 1.00 94.50 179 GLU A N 1
ATOM 1454 C CA . GLU A 1 179 ? -4.594 -1.554 -15.465 1.00 94.50 179 GLU A CA 1
ATOM 1455 C C . GLU A 1 179 ? -4.533 -0.362 -16.423 1.00 94.50 179 GLU A C 1
ATOM 1457 O O . GLU A 1 179 ? -5.397 -0.221 -17.288 1.00 94.50 179 GLU A O 1
ATOM 1462 N N . ARG A 1 180 ? -3.526 0.503 -16.267 1.00 93.31 180 ARG A N 1
ATOM 1463 C CA . ARG A 1 180 ? -3.471 1.797 -16.957 1.00 93.31 180 ARG A CA 1
ATOM 1464 C C . ARG A 1 180 ? -2.183 2.023 -17.729 1.00 93.31 180 ARG A C 1
ATOM 1466 O O . ARG A 1 180 ? -2.210 2.724 -18.736 1.00 93.31 180 ARG A O 1
ATOM 1473 N N . TRP A 1 181 ? -1.077 1.427 -17.291 1.00 93.69 181 TRP A N 1
ATOM 1474 C CA . TRP A 1 181 ? 0.230 1.644 -17.902 1.00 93.69 181 TRP A CA 1
ATOM 1475 C C . TRP A 1 181 ? 0.956 0.328 -18.184 1.00 93.69 181 TRP A C 1
ATOM 1477 O O . TRP A 1 181 ? 0.833 -0.622 -17.408 1.00 93.69 181 TRP A O 1
ATOM 1487 N N . PRO A 1 182 ? 1.755 0.270 -19.264 1.00 92.62 182 PRO A N 1
ATOM 1488 C CA . PRO A 1 182 ? 2.580 -0.890 -19.566 1.00 92.62 182 PRO A CA 1
ATOM 1489 C C . PRO A 1 182 ? 3.723 -0.990 -18.549 1.00 92.62 182 PRO A C 1
ATOM 1491 O O . PRO A 1 182 ? 4.703 -0.240 -18.607 1.00 92.62 182 PRO A O 1
ATOM 1494 N N . VAL A 1 183 ? 3.568 -1.894 -17.580 1.00 96.88 183 VAL A N 1
ATOM 1495 C CA . VAL A 1 183 ? 4.621 -2.240 -16.621 1.00 96.88 183 VAL A CA 1
ATOM 1496 C C . VAL A 1 183 ? 5.532 -3.269 -17.271 1.00 96.88 183 VAL A C 1
ATOM 1498 O O . VAL A 1 183 ? 5.138 -4.412 -17.470 1.00 96.88 183 VAL A O 1
ATOM 1501 N N . GLU A 1 184 ? 6.758 -2.861 -17.562 1.00 96.50 184 GLU A N 1
ATOM 1502 C CA . GLU A 1 184 ? 7.726 -3.658 -18.325 1.00 96.50 184 GLU A CA 1
ATOM 1503 C C . GLU A 1 184 ? 8.833 -4.218 -17.430 1.00 96.50 184 GLU A C 1
ATOM 1505 O O . GLU A 1 184 ? 9.489 -5.204 -17.757 1.00 96.50 184 GLU A O 1
ATOM 1510 N N . GLU A 1 185 ? 9.038 -3.620 -16.253 1.00 96.75 185 GLU A N 1
ATOM 1511 C CA . GLU A 1 185 ? 10.010 -4.110 -15.284 1.00 96.75 185 GLU A CA 1
ATOM 1512 C C . GLU A 1 185 ? 9.464 -4.055 -13.854 1.00 96.75 185 GLU A C 1
ATOM 1514 O O . GLU A 1 185 ? 9.036 -3.008 -13.368 1.00 96.75 185 GLU A O 1
ATOM 1519 N N . ALA A 1 186 ? 9.573 -5.172 -13.135 1.00 97.88 186 ALA A N 1
ATOM 1520 C CA . ALA A 1 186 ? 9.336 -5.241 -11.700 1.00 97.88 186 ALA A CA 1
ATOM 1521 C C . ALA A 1 186 ? 10.629 -5.668 -11.000 1.00 97.88 186 ALA A C 1
ATOM 1523 O O . ALA A 1 186 ? 11.213 -6.711 -11.309 1.00 97.88 186 ALA A O 1
ATOM 1524 N N . VAL A 1 187 ? 11.115 -4.852 -10.065 1.00 97.88 187 VAL A N 1
ATOM 1525 C CA . VAL A 1 187 ? 12.403 -5.084 -9.399 1.00 97.88 187 VAL A CA 1
ATOM 1526 C C . VAL A 1 187 ? 12.219 -5.158 -7.893 1.00 97.88 187 VAL A C 1
ATOM 1528 O O . VAL A 1 187 ? 11.822 -4.185 -7.263 1.00 97.88 187 VAL A O 1
ATOM 1531 N N . LEU A 1 188 ? 12.597 -6.288 -7.296 1.00 97.69 188 LEU A N 1
ATOM 1532 C CA . LEU A 1 188 ? 12.751 -6.401 -5.850 1.00 97.69 188 LEU A CA 1
ATOM 1533 C C . LEU A 1 188 ? 14.205 -6.107 -5.472 1.00 97.69 188 LEU A C 1
ATOM 1535 O O . LEU A 1 188 ? 15.124 -6.859 -5.816 1.00 97.69 188 LEU A O 1
ATOM 1539 N N . LEU A 1 189 ? 14.412 -5.017 -4.739 1.00 96.94 189 LEU A N 1
ATOM 1540 C CA . LEU A 1 189 ? 15.707 -4.592 -4.228 1.00 96.94 189 LEU A CA 1
ATOM 1541 C C . LEU A 1 189 ? 15.753 -4.770 -2.710 1.00 96.94 189 LEU A C 1
ATOM 1543 O O . LEU A 1 189 ? 14.976 -4.172 -1.975 1.00 96.94 189 LEU A O 1
ATOM 1547 N N . VAL A 1 190 ? 16.706 -5.555 -2.213 1.00 95.44 190 VAL A N 1
ATOM 1548 C CA . VAL A 1 190 ? 16.917 -5.724 -0.772 1.00 95.44 190 VAL A CA 1
ATOM 1549 C C . VAL A 1 190 ? 18.280 -5.184 -0.384 1.00 95.44 190 VAL A C 1
ATOM 1551 O O . VAL A 1 190 ? 19.300 -5.580 -0.954 1.00 95.44 190 VAL A O 1
ATOM 1554 N N . ARG A 1 191 ? 18.295 -4.317 0.626 1.00 94.62 191 ARG A N 1
ATOM 1555 C CA . ARG A 1 191 ? 19.492 -3.749 1.244 1.00 94.62 191 ARG A CA 1
ATOM 1556 C C . ARG A 1 191 ? 19.671 -4.262 2.668 1.00 94.62 191 ARG A C 1
ATOM 1558 O O . ARG A 1 191 ? 18.699 -4.599 3.345 1.00 94.62 191 ARG A O 1
ATOM 1565 N N . ASP A 1 192 ? 20.911 -4.348 3.125 1.00 91.62 192 ASP A N 1
ATOM 1566 C CA . ASP A 1 192 ? 21.200 -4.604 4.536 1.00 91.62 192 ASP A CA 1
ATOM 1567 C C . ASP A 1 192 ? 21.281 -3.307 5.361 1.00 91.62 192 ASP A C 1
ATOM 1569 O O . ASP A 1 192 ? 21.064 -2.208 4.848 1.00 91.62 192 ASP A O 1
ATOM 1573 N N . ALA A 1 193 ? 21.588 -3.432 6.655 1.00 88.94 193 ALA A N 1
ATOM 1574 C CA . ALA A 1 193 ? 21.703 -2.297 7.571 1.00 88.94 193 ALA A CA 1
ATOM 1575 C C . ALA A 1 193 ? 22.835 -1.308 7.215 1.00 88.94 193 ALA A C 1
ATOM 1577 O O . ALA A 1 193 ? 22.801 -0.170 7.674 1.00 88.94 193 ALA A O 1
ATOM 1578 N N . SER A 1 194 ? 23.817 -1.714 6.402 1.00 89.31 194 SER A N 1
ATOM 1579 C CA . SER A 1 194 ? 24.873 -0.827 5.894 1.00 89.31 194 SER A CA 1
ATOM 1580 C C . SER A 1 194 ? 24.457 -0.069 4.627 1.00 89.31 194 SER A C 1
ATOM 1582 O O . SER A 1 194 ? 25.179 0.811 4.163 1.00 89.31 194 SER A O 1
ATOM 1584 N N . GLY A 1 195 ? 23.295 -0.405 4.054 1.00 89.62 195 GLY A N 1
ATOM 1585 C CA . GLY A 1 195 ? 22.822 0.109 2.771 1.00 89.62 195 GLY A CA 1
ATOM 1586 C C . GLY A 1 195 ? 23.318 -0.691 1.562 1.00 89.62 195 GLY A C 1
ATOM 1587 O O . GLY A 1 195 ? 22.929 -0.380 0.434 1.00 89.62 195 GLY A O 1
ATOM 1588 N N . ALA A 1 196 ? 24.126 -1.737 1.764 1.00 92.62 196 ALA A N 1
ATOM 1589 C CA . ALA A 1 196 ? 24.618 -2.576 0.680 1.00 92.62 196 ALA A CA 1
ATOM 1590 C C . ALA A 1 196 ? 23.482 -3.403 0.063 1.00 92.62 196 ALA A C 1
ATOM 1592 O O . ALA A 1 196 ? 22.634 -3.953 0.767 1.00 92.62 196 ALA A O 1
ATOM 1593 N N . 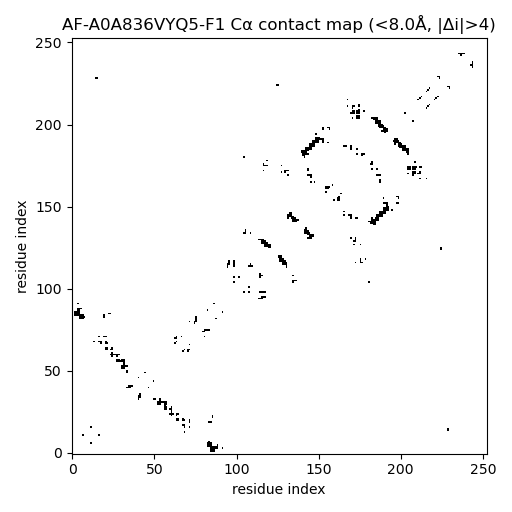THR A 1 197 ? 23.467 -3.512 -1.269 1.00 95.75 197 THR A N 1
ATOM 1594 C CA . THR A 1 197 ? 22.479 -4.338 -1.977 1.00 95.75 197 THR A CA 1
ATOM 1595 C C . THR A 1 197 ? 22.824 -5.814 -1.805 1.00 95.75 197 THR A C 1
ATOM 1597 O O . THR A 1 197 ? 23.867 -6.274 -2.263 1.00 95.75 197 THR A O 1
ATOM 1600 N N . VAL A 1 198 ? 21.931 -6.571 -1.167 1.00 93.81 198 VAL A N 1
ATOM 1601 C CA . VAL A 1 198 ? 22.127 -8.001 -0.875 1.00 93.81 198 VAL A CA 1
ATOM 1602 C C . VAL A 1 198 ? 21.310 -8.927 -1.768 1.00 93.81 198 VAL A C 1
ATOM 1604 O O . VAL A 1 198 ? 21.665 -10.105 -1.885 1.00 93.81 198 VAL A O 1
ATOM 1607 N N . LEU A 1 199 ? 20.248 -8.408 -2.384 1.00 94.50 199 LEU A N 1
ATOM 1608 C CA . LEU A 1 199 ? 19.447 -9.062 -3.413 1.00 94.50 199 LEU A CA 1
ATOM 1609 C C . LEU A 1 199 ? 18.949 -7.988 -4.383 1.00 94.50 199 LEU A C 1
ATOM 1611 O O . LEU A 1 199 ? 18.444 -6.951 -3.956 1.00 94.50 199 LEU A O 1
ATOM 1615 N N . ARG A 1 200 ? 19.077 -8.255 -5.678 1.00 96.25 200 ARG A N 1
ATOM 1616 C CA . ARG A 1 200 ? 18.389 -7.520 -6.735 1.00 96.25 200 ARG A CA 1
ATOM 1617 C C . ARG A 1 200 ? 17.798 -8.555 -7.669 1.00 96.25 200 ARG A C 1
ATOM 1619 O O . ARG A 1 200 ? 18.547 -9.267 -8.331 1.00 96.25 200 ARG A O 1
ATOM 1626 N N . GLU A 1 201 ? 16.482 -8.654 -7.688 1.00 96.25 201 GLU A N 1
ATOM 1627 C CA . GLU A 1 201 ? 15.773 -9.623 -8.514 1.00 96.25 201 GLU A CA 1
ATOM 1628 C C . GLU A 1 201 ? 14.851 -8.877 -9.468 1.00 96.25 201 GLU A C 1
ATOM 1630 O O . GLU A 1 201 ? 14.044 -8.053 -9.042 1.00 96.25 201 GLU A O 1
ATOM 1635 N N . ARG A 1 202 ? 15.025 -9.135 -10.764 1.00 96.88 202 ARG A N 1
ATOM 1636 C CA . ARG A 1 202 ? 14.085 -8.710 -11.799 1.00 96.88 202 ARG A CA 1
ATOM 1637 C C . ARG A 1 202 ? 13.066 -9.823 -11.972 1.00 96.88 202 ARG A C 1
ATOM 1639 O O . ARG A 1 202 ? 13.455 -10.986 -12.065 1.00 96.88 202 ARG A O 1
ATOM 1646 N N . LEU A 1 203 ? 11.798 -9.456 -11.980 1.00 96.75 203 LEU A N 1
ATOM 1647 C CA . LEU A 1 203 ? 10.667 -10.363 -12.093 1.00 96.75 203 LEU A CA 1
ATOM 1648 C C . LEU A 1 203 ? 9.800 -9.902 -13.261 1.00 96.75 203 LEU A C 1
ATOM 1650 O O . LEU A 1 203 ? 9.736 -8.703 -13.540 1.00 96.75 203 LEU A O 1
ATOM 1654 N N . ASP A 1 204 ? 9.154 -10.854 -13.926 1.00 97.38 204 ASP A N 1
ATOM 1655 C CA . ASP A 1 204 ? 8.207 -10.551 -14.991 1.00 97.38 204 ASP A CA 1
ATOM 1656 C C . ASP A 1 204 ? 6.939 -9.905 -14.394 1.00 97.38 204 ASP A C 1
ATOM 1658 O O . ASP A 1 204 ? 6.315 -10.495 -13.501 1.00 97.38 204 ASP A O 1
ATOM 1662 N N . PRO A 1 205 ? 6.560 -8.683 -14.815 1.00 97.56 205 PRO A N 1
ATOM 1663 C CA . PRO A 1 205 ? 5.385 -8.006 -14.271 1.00 97.56 205 PRO A CA 1
ATOM 1664 C C . PRO A 1 205 ? 4.075 -8.735 -14.569 1.00 97.56 205 PRO A C 1
ATOM 1666 O O . PRO A 1 205 ? 3.180 -8.723 -13.723 1.00 97.56 205 PRO A O 1
ATOM 1669 N N . GLY A 1 206 ? 3.966 -9.380 -15.734 1.00 97.62 206 GLY A N 1
ATOM 1670 C CA . GLY A 1 206 ? 2.779 -10.124 -16.147 1.00 97.62 206 GLY A CA 1
ATOM 1671 C C . GLY A 1 206 ? 2.561 -11.367 -15.288 1.00 97.62 206 GLY A C 1
ATOM 1672 O O . GLY A 1 206 ? 1.473 -11.556 -14.748 1.00 97.62 206 GLY A O 1
ATOM 1673 N N . GLU A 1 207 ? 3.608 -12.167 -15.077 1.00 98.06 207 GLU A N 1
ATOM 1674 C CA . GLU A 1 207 ? 3.574 -13.330 -14.183 1.00 98.06 207 GLU A CA 1
ATOM 1675 C C . GLU A 1 207 ? 3.260 -12.929 -12.739 1.00 98.06 207 GLU A C 1
ATOM 1677 O O . GLU A 1 207 ? 2.506 -13.617 -12.049 1.00 98.06 207 GLU A O 1
ATOM 1682 N N . LEU A 1 208 ? 3.821 -11.812 -12.261 1.00 98.12 208 LEU A N 1
ATOM 1683 C CA . LEU A 1 208 ? 3.504 -11.295 -10.932 1.00 98.12 208 LEU A CA 1
ATOM 1684 C C . LEU A 1 208 ? 2.046 -10.850 -10.822 1.00 98.12 208 LEU A C 1
ATOM 1686 O O . LEU A 1 208 ? 1.403 -11.168 -9.822 1.00 98.12 208 LEU A O 1
ATOM 1690 N N . ALA A 1 209 ? 1.536 -10.125 -11.816 1.00 97.69 209 ALA A N 1
ATOM 1691 C CA . ALA A 1 209 ? 0.160 -9.650 -11.823 1.00 97.69 209 ALA A CA 1
ATOM 1692 C C . ALA A 1 209 ? -0.839 -10.815 -11.873 1.00 97.69 209 ALA A C 1
ATOM 1694 O O . ALA A 1 209 ? -1.794 -10.816 -11.098 1.00 97.69 209 ALA A O 1
ATOM 1695 N N . ALA A 1 210 ? -0.580 -11.826 -12.709 1.00 97.44 210 ALA A N 1
ATOM 1696 C CA . ALA A 1 210 ? -1.386 -13.043 -12.777 1.00 97.44 210 ALA A CA 1
ATOM 1697 C C . ALA A 1 210 ? -1.359 -13.806 -11.445 1.00 97.44 210 ALA A C 1
ATOM 1699 O O . ALA A 1 210 ? -2.406 -14.076 -10.868 1.00 97.44 210 ALA A O 1
ATOM 1700 N N . TRP A 1 211 ? -0.169 -14.045 -10.882 1.00 97.12 211 TRP A N 1
ATOM 1701 C CA . TRP A 1 211 ? -0.027 -14.674 -9.564 1.00 97.12 211 TRP A CA 1
ATOM 1702 C C . TRP A 1 211 ? -0.769 -13.903 -8.459 1.00 97.12 211 TRP A C 1
ATOM 1704 O O . TRP A 1 211 ? -1.366 -14.495 -7.559 1.00 97.12 211 TRP A O 1
ATOM 1714 N N . PHE A 1 212 ? -0.743 -12.569 -8.499 1.00 96.56 212 PHE A N 1
ATOM 1715 C CA . PHE A 1 212 ? -1.481 -11.764 -7.532 1.00 96.56 212 PHE A CA 1
ATOM 1716 C C . PHE A 1 212 ? -2.996 -11.939 -7.681 1.00 96.56 212 PHE A C 1
ATOM 1718 O O . PHE A 1 212 ? -3.693 -12.107 -6.680 1.00 96.56 212 PHE A O 1
ATOM 1725 N N . GLU A 1 213 ? -3.502 -11.910 -8.913 1.00 95.50 213 GLU A N 1
ATOM 1726 C CA . GLU A 1 213 ? -4.932 -12.022 -9.199 1.00 95.50 213 GLU A CA 1
ATOM 1727 C C . GLU A 1 213 ? -5.489 -13.418 -8.896 1.00 95.50 213 GLU A C 1
ATOM 1729 O O . GLU A 1 213 ? -6.549 -13.526 -8.272 1.00 95.50 213 GLU A O 1
ATOM 1734 N N . ASP A 1 214 ? -4.751 -14.461 -9.273 1.00 95.62 214 ASP A N 1
ATOM 1735 C CA . ASP A 1 214 ? -5.208 -15.849 -9.219 1.00 95.62 214 ASP A CA 1
ATOM 1736 C C . ASP A 1 214 ? -4.984 -16.501 -7.848 1.00 95.62 214 ASP A C 1
ATOM 1738 O O . ASP A 1 214 ? -5.817 -17.292 -7.405 1.00 95.62 214 ASP A O 1
ATOM 1742 N N . ASP A 1 215 ? -3.898 -16.158 -7.146 1.00 94.44 215 ASP A N 1
ATOM 1743 C CA . ASP A 1 215 ? -3.540 -16.802 -5.876 1.00 94.44 215 ASP A CA 1
ATOM 1744 C C . ASP A 1 215 ? -3.667 -15.857 -4.678 1.00 94.44 215 ASP A C 1
ATOM 1746 O O . ASP A 1 215 ? -4.248 -16.209 -3.649 1.00 94.44 215 ASP A O 1
ATOM 1750 N N . VAL A 1 216 ? -3.130 -14.637 -4.781 1.00 92.38 216 VAL A N 1
ATOM 1751 C CA . VAL A 1 216 ? -3.022 -13.743 -3.616 1.00 92.38 216 VAL A CA 1
ATOM 1752 C C . VAL A 1 216 ? -4.354 -13.089 -3.261 1.00 92.38 216 VAL A C 1
ATOM 1754 O O . VAL A 1 216 ? -4.687 -13.005 -2.077 1.00 92.38 216 VAL A O 1
ATOM 1757 N N . LEU A 1 217 ? -5.120 -12.603 -4.240 1.00 92.00 217 LEU A N 1
ATOM 1758 C CA . LEU A 1 217 ? -6.420 -11.983 -3.976 1.00 92.00 217 LEU A CA 1
ATOM 1759 C C . LEU A 1 217 ? -7.402 -12.962 -3.310 1.00 92.00 217 LEU A C 1
ATOM 1761 O O . LEU A 1 217 ? -7.952 -12.588 -2.270 1.00 92.00 217 LEU A O 1
ATOM 1765 N N . PRO A 1 218 ? -7.587 -14.203 -3.805 1.00 90.00 218 PRO A N 1
ATOM 1766 C CA . PRO A 1 218 ? -8.432 -15.182 -3.125 1.00 90.00 218 PRO A CA 1
ATOM 1767 C C . PRO A 1 218 ? -7.912 -15.590 -1.743 1.00 90.00 218 PRO A C 1
ATOM 1769 O O . PRO A 1 218 ? -8.699 -15.731 -0.809 1.00 90.00 218 PRO A O 1
ATOM 1772 N N . GLU A 1 219 ? -6.595 -15.784 -1.588 1.00 86.38 219 GLU A N 1
ATOM 1773 C CA . GLU A 1 219 ? -6.011 -16.239 -0.317 1.00 86.38 219 GLU A CA 1
ATOM 1774 C C . GLU A 1 219 ? -6.042 -15.139 0.749 1.00 86.38 219 GLU A C 1
ATOM 1776 O O . GLU A 1 219 ? -6.356 -15.405 1.903 1.00 86.38 219 GLU A O 1
ATOM 1781 N N . ILE A 1 220 ? -5.694 -13.906 0.387 1.00 82.88 220 ILE A N 1
ATOM 1782 C CA . ILE A 1 220 ? -5.419 -12.830 1.343 1.00 82.88 220 ILE A CA 1
ATOM 1783 C C . ILE A 1 220 ? -6.454 -11.717 1.222 1.00 82.88 220 ILE A C 1
ATOM 1785 O O . ILE A 1 220 ? -7.037 -11.320 2.225 1.00 82.88 220 ILE A O 1
ATOM 1789 N N . GLY A 1 221 ? -6.696 -11.204 0.015 1.00 80.94 221 GLY A N 1
ATOM 1790 C CA . GLY A 1 221 ? -7.604 -10.073 -0.197 1.00 80.94 221 GLY A CA 1
ATOM 1791 C C . GLY A 1 221 ? -9.020 -10.354 0.306 1.00 80.94 221 GLY A C 1
ATOM 1792 O O . GLY A 1 221 ? -9.566 -9.578 1.089 1.00 80.94 221 GLY A O 1
ATOM 1793 N N . ASP A 1 222 ? -9.574 -11.507 -0.068 1.00 84.00 222 ASP A N 1
ATOM 1794 C CA . ASP A 1 222 ? -10.941 -11.896 0.293 1.00 84.00 222 ASP A CA 1
ATOM 1795 C C . ASP A 1 222 ? -11.087 -12.170 1.798 1.00 84.00 222 ASP A C 1
ATOM 1797 O O . ASP A 1 222 ? -12.098 -11.806 2.396 1.00 84.00 222 ASP A O 1
ATOM 1801 N N . GLN A 1 223 ? -10.053 -12.726 2.439 1.00 81.44 223 GLN A N 1
ATOM 1802 C CA . GLN A 1 223 ? -10.031 -12.904 3.896 1.00 81.44 223 GLN A CA 1
ATOM 1803 C C . GLN A 1 223 ? -9.982 -11.565 4.636 1.00 81.44 223 GLN A C 1
ATOM 1805 O O . GLN A 1 223 ? -10.645 -11.398 5.654 1.00 81.44 223 GLN A O 1
ATOM 1810 N N . LEU A 1 224 ? -9.204 -10.604 4.134 1.00 77.62 224 LEU A N 1
ATOM 1811 C CA . LEU A 1 224 ? -9.057 -9.290 4.763 1.00 77.62 224 LEU A CA 1
ATOM 1812 C C . LEU A 1 224 ? -10.281 -8.392 4.560 1.00 77.62 224 LEU A C 1
ATOM 1814 O O . LEU A 1 224 ? -10.526 -7.512 5.382 1.00 77.62 224 LEU A O 1
ATOM 1818 N N . ALA A 1 225 ? -11.030 -8.604 3.479 1.00 77.31 225 ALA A N 1
ATOM 1819 C CA . ALA A 1 225 ? -12.290 -7.919 3.213 1.00 77.31 225 ALA A CA 1
ATOM 1820 C C . ALA A 1 225 ? -13.493 -8.574 3.912 1.00 77.31 225 ALA A C 1
ATOM 1822 O O . ALA A 1 225 ? -14.594 -8.020 3.881 1.00 77.31 225 ALA A O 1
ATOM 1823 N N . ALA A 1 226 ? -13.314 -9.749 4.524 1.00 73.50 226 ALA A N 1
ATOM 1824 C CA . ALA A 1 226 ? -14.382 -10.416 5.244 1.00 73.50 226 ALA A CA 1
ATOM 1825 C C . ALA A 1 226 ? -14.799 -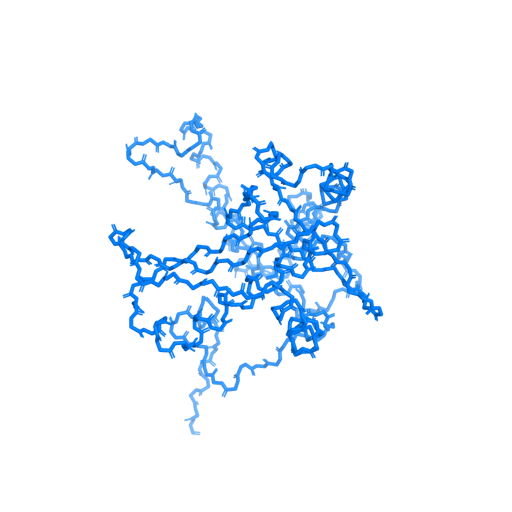9.596 6.483 1.00 73.50 226 ALA A C 1
ATOM 1827 O O . ALA A 1 226 ? -13.952 -9.031 7.175 1.00 73.50 226 ALA A O 1
ATOM 1828 N N . PRO A 1 227 ? -16.101 -9.558 6.823 1.00 65.25 227 PRO A N 1
ATOM 1829 C CA . PRO A 1 227 ? -16.586 -8.862 8.019 1.00 65.25 227 PRO A CA 1
ATOM 1830 C C . PRO A 1 227 ? -16.138 -9.541 9.320 1.00 65.25 227 PRO A C 1
ATOM 1832 O O . PRO A 1 227 ? -16.220 -8.959 10.401 1.00 65.25 227 PRO A O 1
ATOM 1835 N N . GLN A 1 228 ? -15.701 -10.796 9.225 1.00 61.44 228 GLN A N 1
ATOM 1836 C CA . GLN A 1 228 ? -15.184 -11.560 10.345 1.00 61.44 228 GLN A CA 1
ATOM 1837 C C . GLN A 1 228 ? -13.681 -11.298 10.449 1.00 61.44 228 GLN A C 1
ATOM 1839 O O . GLN A 1 228 ? -12.982 -11.420 9.439 1.00 61.44 228 GLN A O 1
ATOM 1844 N N . PRO A 1 229 ? -13.163 -10.953 11.641 1.00 57.09 229 PRO A N 1
ATOM 1845 C CA . PRO A 1 229 ? -11.728 -10.830 11.821 1.00 57.09 229 PRO A CA 1
ATOM 1846 C C . PRO A 1 229 ? -11.052 -12.169 11.483 1.00 57.09 229 PRO A C 1
ATOM 1848 O O . PRO A 1 229 ? -11.661 -13.228 11.679 1.00 57.09 229 PRO A O 1
ATOM 1851 N N . PRO A 1 230 ? -9.796 -12.152 11.002 1.00 59.69 230 PRO A N 1
ATOM 1852 C CA . PRO A 1 230 ? -9.047 -13.386 10.832 1.00 59.69 230 PRO A CA 1
ATOM 1853 C C . PRO A 1 230 ? -9.022 -14.145 12.162 1.00 59.69 230 PRO A C 1
ATOM 1855 O O . PRO A 1 230 ? -8.879 -13.541 13.229 1.00 59.69 230 PRO A O 1
ATOM 1858 N N . GLY A 1 231 ? -9.189 -15.467 12.087 1.00 58.03 231 GLY A N 1
ATOM 1859 C CA . GLY A 1 231 ? -9.173 -16.325 13.268 1.00 58.03 231 GLY A CA 1
ATOM 1860 C C . GLY A 1 231 ? -7.880 -16.172 14.070 1.00 58.03 231 GLY A C 1
ATOM 1861 O O . GLY A 1 231 ? -6.863 -15.693 13.557 1.00 58.03 231 GLY A O 1
ATOM 1862 N N . GLU A 1 232 ? -7.914 -16.599 15.336 1.00 56.44 232 GLU A N 1
ATOM 1863 C CA . GLU A 1 232 ? -6.715 -16.597 16.173 1.00 56.44 232 GLU A CA 1
ATOM 1864 C C . GLU A 1 232 ? -5.563 -17.294 15.439 1.00 56.44 232 GLU A C 1
ATOM 1866 O O . GLU A 1 232 ? -5.755 -18.367 14.850 1.00 56.44 232 GLU A O 1
ATOM 1871 N N . PRO A 1 233 ? -4.360 -16.693 15.433 1.00 56.12 233 PRO A N 1
ATOM 1872 C CA . PRO A 1 233 ? -3.245 -17.294 14.738 1.00 56.12 233 PRO A CA 1
ATOM 1873 C C . PRO A 1 233 ? -2.995 -18.692 15.327 1.00 56.12 233 PRO A C 1
ATOM 1875 O O . PRO A 1 233 ? -2.926 -18.841 16.547 1.00 56.12 233 PRO A O 1
ATOM 1878 N N . PRO A 1 234 ? -2.786 -19.726 14.489 1.00 51.47 234 PRO A N 1
ATOM 1879 C CA . PRO A 1 234 ? -2.628 -21.110 14.950 1.00 51.47 234 PRO A CA 1
ATOM 1880 C C . PRO A 1 234 ? -1.370 -21.334 15.805 1.00 51.47 234 PRO A C 1
ATOM 1882 O O . PRO A 1 234 ? -1.117 -22.436 16.290 1.00 51.47 234 PRO A O 1
ATOM 1885 N N . ARG A 1 235 ? -0.533 -20.305 15.962 1.00 54.06 235 ARG A N 1
ATOM 1886 C CA . ARG A 1 235 ? 0.631 -20.278 16.843 1.00 54.06 235 ARG A CA 1
ATOM 1887 C C . ARG A 1 235 ? 0.649 -18.943 17.583 1.00 54.06 235 ARG A C 1
ATOM 1889 O O . ARG A 1 235 ? 0.216 -17.950 16.992 1.00 54.06 235 ARG A O 1
ATOM 1896 N N . PRO A 1 236 ? 1.208 -18.899 18.810 1.00 54.69 236 PRO A N 1
ATOM 1897 C CA . PRO A 1 236 ? 1.415 -17.651 19.529 1.00 54.69 236 PRO A CA 1
ATOM 1898 C C . PRO A 1 236 ? 2.039 -16.616 18.593 1.00 54.69 236 PRO A C 1
ATOM 1900 O O . PRO A 1 236 ? 2.912 -16.990 17.790 1.00 54.69 236 PRO A O 1
ATOM 1903 N N . PRO A 1 237 ? 1.612 -15.345 18.653 1.00 55.62 237 PRO A N 1
ATOM 1904 C CA . PRO A 1 237 ? 2.165 -14.329 17.779 1.00 55.62 237 PRO A CA 1
ATOM 1905 C C . PRO A 1 237 ? 3.685 -14.339 17.931 1.00 55.62 237 PRO A C 1
ATOM 1907 O O . PRO A 1 237 ? 4.217 -14.467 1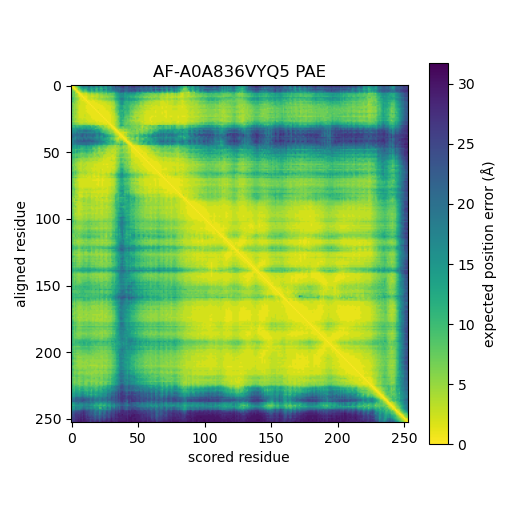9.036 1.00 55.62 237 PRO A O 1
ATOM 1910 N N . CYS A 1 238 ? 4.405 -14.303 16.810 1.00 56.03 238 CYS A N 1
ATOM 1911 C CA . CYS A 1 238 ? 5.861 -14.353 16.856 1.00 56.03 238 CYS A CA 1
ATOM 1912 C C . CYS A 1 238 ? 6.395 -13.225 17.752 1.00 56.03 238 CYS A C 1
ATOM 1914 O O . CYS A 1 238 ? 5.770 -12.176 17.835 1.00 56.03 238 CYS A O 1
ATOM 1916 N N . ARG A 1 239 ? 7.580 -13.394 18.358 1.00 55.69 239 ARG A N 1
ATOM 1917 C CA . ARG A 1 239 ? 8.219 -12.362 19.210 1.00 55.69 239 ARG A CA 1
ATOM 1918 C C . ARG A 1 239 ? 8.338 -10.972 18.557 1.00 55.69 239 ARG A C 1
ATOM 1920 O O . ARG A 1 239 ? 8.614 -10.004 19.242 1.00 55.69 239 ARG A O 1
ATOM 1927 N N . SER A 1 240 ? 8.203 -10.891 17.234 1.00 59.56 240 SER A N 1
ATOM 1928 C CA . SER A 1 240 ? 8.230 -9.658 16.441 1.00 59.56 240 SER A CA 1
ATOM 1929 C C . SER A 1 240 ? 6.848 -9.170 15.990 1.00 59.56 240 SER A C 1
ATOM 1931 O O . SER A 1 240 ? 6.770 -8.242 15.196 1.00 59.56 240 SER A O 1
ATOM 1933 N N . CYS A 1 241 ? 5.765 -9.841 16.383 1.00 56.41 241 CYS A N 1
ATOM 1934 C CA . CYS A 1 241 ? 4.413 -9.370 16.132 1.00 56.41 241 CYS A CA 1
ATOM 1935 C C . CYS A 1 241 ? 4.100 -8.313 17.186 1.00 56.41 241 CYS A C 1
ATOM 1937 O O . CYS A 1 241 ? 4.045 -8.637 18.369 1.00 56.41 241 CYS A O 1
ATOM 1939 N N . GLU A 1 242 ? 3.859 -7.076 16.764 1.00 53.62 242 GLU A N 1
ATOM 1940 C CA . GLU A 1 242 ? 3.485 -5.971 17.663 1.00 53.62 242 GLU A CA 1
ATOM 1941 C C . GLU A 1 242 ? 2.175 -6.255 18.424 1.00 53.62 242 GLU A C 1
ATOM 1943 O O . GLU A 1 242 ? 1.898 -5.658 19.460 1.00 53.62 242 GLU A O 1
ATOM 1948 N N . TYR A 1 243 ? 1.398 -7.234 17.950 1.00 52.53 243 TYR A N 1
ATOM 1949 C CA . TYR A 1 243 ? 0.171 -7.724 18.575 1.00 52.53 243 TYR A CA 1
ATOM 1950 C C . TYR A 1 243 ? 0.394 -8.907 19.540 1.00 52.53 243 TYR A C 1
ATOM 1952 O O . TYR A 1 243 ? -0.562 -9.429 20.107 1.00 52.53 243 TYR A O 1
ATOM 1960 N N . GLY A 1 244 ? 1.641 -9.357 19.733 1.00 47.78 244 GLY A N 1
ATOM 1961 C CA . GLY A 1 244 ? 1.973 -10.549 20.519 1.00 47.78 244 GLY A CA 1
ATOM 1962 C C . GLY A 1 244 ? 1.859 -10.421 22.028 1.00 47.78 244 GLY A C 1
ATOM 1963 O O . GLY A 1 244 ? 1.485 -11.388 22.687 1.00 47.78 244 GLY A O 1
ATOM 1964 N N . ASP A 1 245 ? 2.087 -9.225 22.561 1.00 45.09 245 ASP A N 1
ATOM 1965 C CA . ASP A 1 245 ? 2.149 -9.002 24.009 1.00 45.09 245 ASP A CA 1
ATOM 1966 C C . ASP A 1 245 ? 0.768 -8.849 24.675 1.00 45.09 245 ASP A C 1
ATOM 1968 O O . ASP A 1 245 ? 0.684 -8.658 25.886 1.00 45.09 245 ASP A O 1
ATOM 1972 N N . ARG A 1 246 ? -0.335 -8.934 23.912 1.00 45.94 246 ARG A N 1
ATOM 1973 C CA . ARG A 1 246 ? -1.708 -8.749 24.430 1.00 45.94 246 ARG A CA 1
ATOM 1974 C C . ARG A 1 246 ? -2.578 -10.004 24.440 1.00 45.94 246 ARG A C 1
ATOM 1976 O O . ARG A 1 246 ? -3.734 -9.921 24.849 1.00 45.94 246 ARG A O 1
ATOM 1983 N N . HIS A 1 247 ? -2.050 -11.161 24.051 1.00 37.28 247 HIS A N 1
ATOM 1984 C CA . HIS A 1 247 ? -2.770 -12.417 24.250 1.00 37.28 247 HIS A CA 1
ATOM 1985 C C . HIS A 1 247 ? -2.424 -12.980 25.632 1.00 37.28 247 HIS A C 1
ATOM 1987 O O . HIS A 1 247 ? -1.249 -13.260 25.882 1.00 37.28 247 HIS A O 1
ATOM 1993 N N . PRO A 1 248 ? -3.397 -13.164 26.547 1.00 36.03 248 PRO A N 1
ATOM 1994 C CA . PRO A 1 248 ? -3.126 -13.881 27.779 1.00 36.03 248 PRO A CA 1
ATOM 1995 C C . PRO A 1 248 ? -2.678 -15.286 27.390 1.00 36.03 248 PRO A C 1
ATOM 1997 O O . PRO A 1 248 ? -3.429 -16.049 26.781 1.00 36.03 248 PRO A O 1
ATOM 2000 N N . VAL A 1 249 ? -1.432 -15.619 27.720 1.00 35.34 249 VAL A N 1
ATOM 2001 C CA . VAL A 1 249 ? -0.961 -16.998 27.692 1.00 35.34 249 VAL A CA 1
ATOM 2002 C C . VAL A 1 249 ? -1.907 -17.759 28.614 1.00 35.34 249 VAL A C 1
ATOM 2004 O O . VAL A 1 249 ? -1.876 -17.569 29.831 1.00 35.34 249 VAL A O 1
ATOM 2007 N N . ARG A 1 250 ? -2.797 -18.585 28.050 1.00 33.84 250 ARG A N 1
ATOM 2008 C CA . ARG A 1 250 ? -3.443 -19.631 28.837 1.00 33.84 250 ARG A CA 1
ATOM 2009 C C . ARG A 1 250 ? -2.313 -20.546 29.286 1.00 33.84 250 ARG A C 1
ATOM 2011 O O . ARG A 1 250 ? -1.841 -21.384 28.524 1.00 33.84 250 ARG A O 1
ATOM 2018 N N . ASN A 1 251 ? -1.840 -20.325 30.508 1.00 30.48 251 ASN A N 1
ATOM 2019 C CA . ASN A 1 251 ? -1.117 -21.342 31.244 1.00 30.48 251 ASN A CA 1
ATOM 2020 C C . ASN A 1 251 ? -2.090 -22.512 31.371 1.00 30.48 251 ASN A C 1
ATOM 2022 O O . ASN A 1 251 ? -3.026 -22.457 32.167 1.00 30.48 251 ASN A O 1
ATOM 2026 N N . ASN A 1 252 ? -1.922 -23.517 30.515 1.00 28.56 252 ASN A N 1
ATOM 2027 C CA . ASN A 1 252 ? -2.573 -24.798 30.710 1.00 28.56 252 ASN A CA 1
ATOM 2028 C C . ASN A 1 252 ? -1.998 -25.380 32.004 1.00 28.56 252 ASN A C 1
ATOM 2030 O O . ASN A 1 252 ? -0.819 -25.739 32.050 1.00 28.56 252 ASN A O 1
ATOM 2034 N N . ILE A 1 253 ? -2.827 -25.368 33.048 1.00 31.58 253 ILE A N 1
ATOM 2035 C CA . ILE A 1 253 ? -2.754 -26.324 34.154 1.00 31.58 253 ILE A CA 1
ATOM 2036 C C . ILE A 1 253 ? -3.124 -27.694 33.586 1.00 31.58 253 ILE A C 1
ATOM 2038 O O . ILE A 1 253 ? -4.083 -27.737 32.779 1.00 31.58 253 ILE A O 1
#

Foldseek 3Di:
DQDEFPDDPVLDDLVNQLVLLQVLLVVLQVLLDQDADPNAGPVNDDPVVSNVSNVVSNVSSVQSVPVGNVSLVVCCVVCVCVGSTPHYPVNVVVLAVLQVPDPDLQVLLVPDPQNKFWDDFPPDPDIDIARFPHWDADPQWIETEHEEEDQCLVCCVVCDPVVVVSLLRLLSVLLRCVVNTDHQWGWYWYAYPVRDTSDIDIDGSVVSNCCCNPPVCVVPVVQVPDSDPPDDDPDQDPPPPPCRVPDPPPPDD